Protein AF-0000000080181011 (afdb_homodimer)

Sequence (200 aa):
MAEMRTDAATLSAEAANFDRISGELQRVISGVEQTGGELASHMVGQAGTATQQALQRFHEAGTAQIKALGDISHSVSQAGIHYQRADEEQASSLSSQMNFMAEMRTDAATLSAEAANFDRISGELQRVISGVEQTGGELASHMVGQAGTATQQALQRFHEAGTAQIKALGDISHSVSQAGIHYQRADEEQASSLSSQMNF

pLDDT: mean 87.28, std 15.36, range [29.42, 98.81]

Radius of gyration: 25.24 Å; Cα contacts (8 Å, |Δi|>4): 213; chains: 2; bounding box: 34×102×52 Å

Structure (mmCIF, N/CA/C/O backbone):
data_AF-0000000080181011-model_v1
#
loop_
_entity.id
_entity.type
_entity.pdbx_description
1 polymer 'ESAT-6-like protein'
#
loop_
_atom_site.group_PDB
_atom_site.id
_atom_site.type_symbol
_atom_site.label_atom_id
_atom_site.label_alt_id
_atom_site.label_comp_id
_atom_site.label_asym_id
_atom_site.label_entity_id
_atom_site.label_seq_id
_atom_site.pdbx_PDB_ins_code
_atom_site.Cartn_x
_atom_site.Cartn_y
_atom_site.Cartn_z
_atom_site.occupancy
_atom_site.B_iso_or_equiv
_atom_site.auth_seq_id
_atom_site.auth_comp_id
_atom_site.auth_asym_id
_atom_site.auth_atom_id
_atom_site.pdbx_PDB_model_num
ATOM 1 N N . MET A 1 1 ? -16.719 28.188 16.703 1 29.42 1 MET A N 1
ATOM 2 C CA . MET A 1 1 ? -16.5 26.766 16.531 1 29.42 1 MET A CA 1
ATOM 3 C C . MET A 1 1 ? -15.031 26.406 16.75 1 29.42 1 MET A C 1
ATOM 5 O O . MET A 1 1 ? -14.141 27.219 16.484 1 29.42 1 MET A O 1
ATOM 9 N N . ALA A 1 2 ? -14.648 25.609 17.703 1 33.38 2 ALA A N 1
ATOM 10 C CA . ALA A 1 2 ? -13.305 25.422 18.25 1 33.38 2 ALA A CA 1
ATOM 11 C C . ALA A 1 2 ? -12.32 25 17.156 1 33.38 2 ALA A C 1
ATOM 13 O O . ALA A 1 2 ? -12.586 24.062 16.406 1 33.38 2 ALA A O 1
ATOM 14 N N . GLU A 1 3 ? -11.688 25.875 16.344 1 40.28 3 GLU A N 1
ATOM 15 C CA . GLU A 1 3 ? -10.664 25.656 15.328 1 40.28 3 GLU A CA 1
ATOM 16 C C . GLU A 1 3 ? -9.781 24.453 15.688 1 40.28 3 GLU A C 1
ATOM 18 O O . GLU A 1 3 ? -9.18 24.422 16.766 1 40.28 3 GLU A O 1
ATOM 23 N N . MET A 1 4 ? -10.273 23.359 15.609 1 42.38 4 MET A N 1
ATOM 24 C CA . MET A 1 4 ? -9.406 22.203 15.836 1 42.38 4 MET A CA 1
ATOM 25 C C . MET A 1 4 ? -7.961 22.531 15.484 1 42.38 4 MET A C 1
ATOM 27 O O . MET A 1 4 ? -7.648 22.797 14.32 1 42.38 4 MET A O 1
ATOM 31 N N . ARG A 1 5 ? -7.301 23.438 16.125 1 50.22 5 ARG A N 1
ATOM 32 C CA . ARG A 1 5 ? -5.895 23.812 16.047 1 50.22 5 ARG A CA 1
ATOM 33 C C . ARG A 1 5 ? -4.992 22.578 16 1 50.22 5 ARG A C 1
ATOM 35 O O . ARG A 1 5 ? -4.926 21.812 16.969 1 50.22 5 ARG A O 1
ATOM 42 N N . THR A 1 6 ? -5.09 21.797 14.883 1 61.88 6 THR A N 1
ATOM 43 C CA . THR A 1 6 ? -4.043 20.781 14.867 1 61.88 6 THR A CA 1
ATOM 44 C C . THR A 1 6 ? -2.723 21.359 15.367 1 61.88 6 THR A C 1
ATOM 46 O O . THR A 1 6 ? -2.215 22.328 14.812 1 61.88 6 THR A O 1
ATOM 49 N N . ASP A 1 7 ? -2.506 21.219 16.641 1 78.38 7 ASP A N 1
ATOM 50 C CA . ASP A 1 7 ? -1.275 21.766 17.203 1 78.38 7 ASP A CA 1
ATOM 51 C C . ASP A 1 7 ? -0.046 21.156 16.547 1 78.38 7 ASP A C 1
ATOM 53 O O . ASP A 1 7 ? -0.137 20.094 15.914 1 78.38 7 ASP A O 1
ATOM 57 N N . ALA A 1 8 ? 0.927 21.906 16.453 1 84.56 8 ALA A N 1
ATOM 58 C CA . ALA A 1 8 ? 2.197 21.578 15.805 1 84.56 8 ALA A CA 1
ATOM 59 C C . ALA A 1 8 ? 2.68 20.188 16.203 1 84.56 8 ALA A C 1
ATOM 61 O O . ALA A 1 8 ? 3.223 19.438 15.391 1 84.56 8 ALA A O 1
ATOM 62 N N . ALA A 1 9 ? 2.402 19.859 17.422 1 86 9 ALA A N 1
ATOM 63 C CA . ALA A 1 9 ? 2.84 18.547 17.922 1 86 9 ALA A CA 1
ATOM 64 C C . ALA A 1 9 ? 2.043 17.422 17.266 1 86 9 ALA A C 1
ATOM 66 O O . ALA A 1 9 ? 2.605 16.391 16.891 1 86 9 ALA A O 1
ATOM 67 N N . THR A 1 10 ? 0.752 17.672 17.172 1 89.25 10 THR A N 1
ATOM 68 C CA . THR A 1 10 ? -0.115 16.703 16.531 1 89.25 10 THR A CA 1
ATOM 69 C C . THR A 1 10 ? 0.271 16.516 15.062 1 89.25 10 THR A C 1
ATOM 71 O O . THR A 1 10 ? 0.354 15.391 14.57 1 89.25 10 THR A O 1
ATOM 74 N N . LEU A 1 11 ? 0.589 17.578 14.359 1 91.31 11 LEU A N 1
ATOM 75 C CA . LEU A 1 11 ? 0.976 17.531 12.961 1 91.31 11 LEU A CA 1
ATOM 76 C C . LEU A 1 11 ? 2.305 16.797 12.789 1 91.31 11 LEU A C 1
ATOM 78 O O . LEU A 1 11 ? 2.469 16.016 11.859 1 91.31 11 LEU A O 1
ATOM 82 N N . SER A 1 12 ? 3.168 17.062 13.68 1 92.19 12 SER A N 1
ATOM 83 C CA . SER A 1 12 ? 4.465 16.391 13.641 1 92.19 12 SER A CA 1
ATOM 84 C C . SER A 1 12 ? 4.324 14.898 13.891 1 92.19 12 SER A C 1
ATOM 86 O O . SER A 1 12 ? 4.957 14.086 13.211 1 92.19 12 SER A O 1
ATOM 88 N N . ALA A 1 13 ? 3.471 14.547 14.812 1 94.19 13 ALA A N 1
ATOM 89 C CA . ALA A 1 13 ? 3.244 13.141 15.117 1 94.19 13 ALA A CA 1
ATOM 90 C C . ALA A 1 13 ? 2.615 12.422 13.922 1 94.19 13 ALA A C 1
ATOM 92 O O . ALA A 1 13 ? 2.961 11.273 13.625 1 94.19 13 ALA A O 1
ATOM 93 N N . GLU A 1 14 ? 1.708 13.109 13.273 1 95.94 14 GLU A N 1
ATOM 94 C CA . GLU A 1 14 ? 1.047 12.5 12.117 1 95.94 14 GLU A CA 1
ATOM 95 C C . GLU A 1 14 ? 2.006 12.367 10.938 1 95.94 14 GLU A C 1
ATOM 97 O O . GLU A 1 14 ? 1.946 11.391 10.195 1 95.94 14 GLU A O 1
ATOM 102 N N . ALA A 1 15 ? 2.867 13.352 10.742 1 96.38 15 ALA A N 1
ATOM 103 C CA . ALA A 1 15 ? 3.875 13.25 9.695 1 96.38 15 ALA A CA 1
ATOM 104 C C . ALA A 1 15 ? 4.773 12.039 9.914 1 96.38 15 ALA A C 1
ATOM 106 O O . ALA A 1 15 ? 5.074 11.297 8.977 1 96.38 15 ALA A O 1
ATOM 107 N N . ALA A 1 16 ? 5.137 11.859 11.172 1 96.88 16 ALA A N 1
ATOM 108 C CA . ALA A 1 16 ? 5.965 10.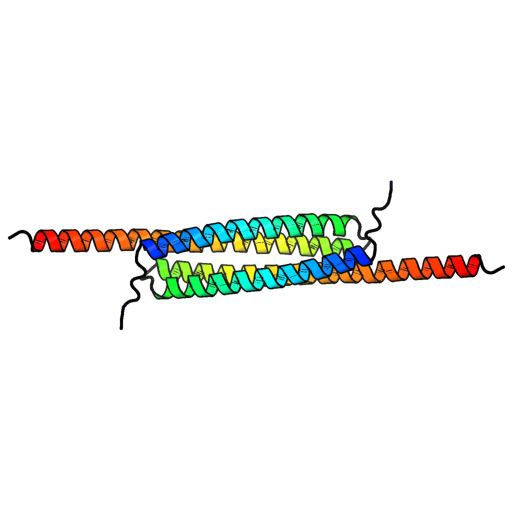703 11.508 1 96.88 16 ALA A CA 1
ATOM 109 C C . ALA A 1 16 ? 5.215 9.398 11.25 1 96.88 16 ALA A C 1
ATOM 111 O O . ALA A 1 16 ? 5.805 8.414 10.805 1 96.88 16 ALA A O 1
ATOM 112 N N . ASN A 1 17 ? 3.957 9.492 11.641 1 97.94 17 ASN A N 1
ATOM 113 C CA . ASN A 1 17 ? 3.125 8.32 11.391 1 97.94 17 ASN A CA 1
ATOM 114 C C . ASN A 1 17 ? 3.059 7.988 9.898 1 97.94 17 ASN A C 1
ATOM 116 O O . ASN A 1 17 ? 3.143 6.82 9.516 1 97.94 17 ASN A O 1
ATOM 120 N N . PHE A 1 18 ? 2.908 8.922 9.031 1 98.38 18 PHE A N 1
ATOM 121 C CA . PHE A 1 18 ? 2.871 8.703 7.59 1 98.38 18 PHE A CA 1
ATOM 122 C C . PHE A 1 18 ? 4.191 8.125 7.094 1 98.38 18 PHE A C 1
ATOM 124 O O . PHE A 1 18 ? 4.203 7.293 6.188 1 98.38 18 PHE A O 1
ATOM 131 N N . ASP A 1 19 ? 5.258 8.547 7.68 1 98 19 ASP A N 1
ATOM 132 C CA . ASP A 1 19 ? 6.562 8 7.316 1 98 19 ASP A CA 1
ATOM 133 C C . ASP A 1 19 ? 6.664 6.523 7.695 1 98 19 ASP A C 1
ATOM 135 O O . ASP A 1 19 ? 7.215 5.719 6.938 1 98 19 ASP A O 1
ATOM 139 N N . ARG A 1 20 ? 6.125 6.25 8.883 1 97.75 20 ARG A N 1
ATOM 140 C CA . ARG A 1 20 ? 6.109 4.855 9.305 1 97.75 20 ARG A CA 1
ATOM 141 C C . ARG A 1 20 ? 5.297 3.998 8.336 1 97.75 20 ARG A C 1
ATOM 143 O O . ARG A 1 20 ? 5.707 2.891 7.984 1 97.75 20 ARG A O 1
ATOM 150 N N . ILE A 1 21 ? 4.164 4.5 7.938 1 98.44 21 ILE A N 1
ATOM 151 C CA . ILE A 1 21 ? 3.303 3.787 7 1 98.44 21 ILE A CA 1
ATOM 152 C C . ILE A 1 21 ? 4.031 3.6 5.672 1 98.44 21 ILE A C 1
ATOM 154 O O . ILE A 1 21 ? 3.898 2.557 5.027 1 98.44 21 ILE A O 1
ATOM 158 N N . SER A 1 22 ? 4.758 4.641 5.262 1 98.38 22 SER A N 1
ATOM 159 C CA . SER A 1 22 ? 5.555 4.531 4.043 1 98.38 22 SER A CA 1
ATOM 160 C C . SER A 1 22 ? 6.512 3.348 4.109 1 98.38 22 SER A C 1
ATOM 162 O O . SER A 1 22 ? 6.664 2.607 3.137 1 98.38 22 SER A O 1
ATOM 164 N N . GLY A 1 23 ? 7.16 3.197 5.238 1 97.94 23 GLY A N 1
ATOM 165 C CA . GLY A 1 23 ? 8.039 2.057 5.43 1 97.94 23 GLY A CA 1
ATOM 166 C C . GLY A 1 23 ? 7.32 0.724 5.344 1 97.94 23 GLY A C 1
ATOM 167 O O . GLY A 1 23 ? 7.828 -0.224 4.742 1 97.94 23 GLY A O 1
ATOM 168 N N . GLU A 1 24 ? 6.172 0.699 5.934 1 97.25 24 GLU A N 1
ATOM 169 C CA . GLU A 1 24 ? 5.367 -0.516 5.891 1 97.25 24 GLU A CA 1
ATOM 170 C C . GLU A 1 24 ? 4.949 -0.851 4.461 1 97.25 24 GLU A C 1
ATOM 172 O O . GLU A 1 24 ? 4.984 -2.016 4.055 1 97.25 24 GLU A O 1
ATOM 177 N N . LEU A 1 25 ? 4.566 0.146 3.721 1 98.06 25 LEU A N 1
ATOM 178 C CA . LEU A 1 25 ? 4.18 -0.05 2.328 1 98.06 25 LEU A CA 1
ATOM 179 C C . LEU A 1 25 ? 5.352 -0.583 1.51 1 98.06 25 LEU A C 1
ATOM 181 O O . LEU A 1 25 ? 5.176 -1.461 0.662 1 98.06 25 LEU A O 1
ATOM 185 N N . GLN A 1 26 ? 6.512 -0.104 1.779 1 98 26 GLN A N 1
ATOM 186 C CA . GLN A 1 26 ? 7.707 -0.565 1.075 1 98 26 GLN A CA 1
ATOM 187 C C . GLN A 1 26 ? 7.957 -2.049 1.331 1 98 26 GLN A C 1
ATOM 189 O O . GLN A 1 26 ? 8.32 -2.789 0.414 1 98 26 GLN A O 1
ATOM 194 N N . ARG A 1 27 ? 7.758 -2.414 2.549 1 97.69 27 ARG A N 1
ATOM 195 C CA . ARG A 1 27 ? 7.953 -3.816 2.906 1 97.69 27 ARG A CA 1
ATOM 196 C C . ARG A 1 27 ? 6.926 -4.703 2.213 1 97.69 27 ARG A C 1
ATOM 198 O O . ARG A 1 27 ? 7.266 -5.773 1.699 1 97.69 27 ARG A O 1
ATOM 205 N N . VAL A 1 28 ? 5.727 -4.25 2.252 1 97.31 28 VAL A N 1
ATOM 206 C CA . VAL A 1 28 ? 4.66 -5.004 1.601 1 97.31 28 VAL A CA 1
ATOM 207 C C . VAL A 1 28 ? 4.973 -5.156 0.114 1 97.31 28 VAL A C 1
ATOM 209 O O . VAL A 1 28 ? 4.859 -6.254 -0.44 1 97.31 28 VAL A O 1
ATOM 212 N N . ILE A 1 29 ? 5.34 -4.105 -0.542 1 98.44 29 ILE A N 1
ATOM 213 C CA . ILE A 1 29 ? 5.633 -4.105 -1.971 1 98.44 29 ILE A CA 1
ATOM 214 C C . ILE A 1 29 ? 6.762 -5.094 -2.262 1 98.44 29 ILE A C 1
ATOM 216 O O . ILE A 1 29 ? 6.645 -5.934 -3.156 1 98.44 29 ILE A O 1
ATOM 220 N N . SER A 1 30 ? 7.805 -4.988 -1.491 1 98.06 30 SER A N 1
ATOM 221 C CA . SER A 1 30 ? 8.945 -5.879 -1.683 1 98.06 30 SER A CA 1
ATOM 222 C C . SER A 1 30 ? 8.539 -7.336 -1.503 1 98.06 30 SER A C 1
ATOM 224 O O . SER A 1 30 ? 8.977 -8.203 -2.26 1 98.06 30 SER A O 1
ATOM 226 N N . GLY A 1 31 ? 7.719 -7.633 -0.514 1 97.81 31 GLY A N 1
ATOM 227 C CA . GLY A 1 31 ? 7.258 -8.984 -0.255 1 97.81 31 GLY A CA 1
ATOM 228 C C . GLY A 1 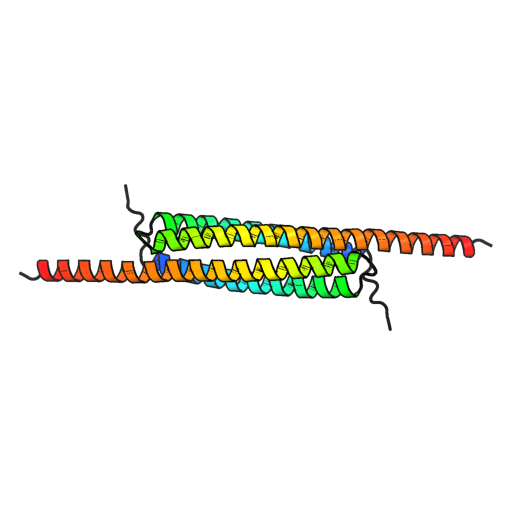31 ? 6.43 -9.562 -1.39 1 97.81 31 GLY A C 1
ATOM 229 O O . GLY A 1 31 ? 6.645 -10.703 -1.807 1 97.81 31 GLY A O 1
ATOM 230 N N . VAL A 1 32 ? 5.555 -8.82 -1.882 1 98.38 32 VAL A N 1
ATOM 231 C CA . VAL A 1 32 ? 4.707 -9.266 -2.982 1 98.38 32 VAL A CA 1
ATOM 232 C C . VAL A 1 32 ? 5.559 -9.523 -4.223 1 98.38 32 VAL A C 1
ATOM 234 O O . VAL A 1 32 ? 5.398 -10.547 -4.891 1 98.38 32 VAL A O 1
ATOM 237 N N . GLU A 1 33 ? 6.457 -8.594 -4.543 1 98.25 33 GLU A N 1
ATOM 238 C CA . GLU A 1 33 ? 7.285 -8.711 -5.738 1 98.25 33 GLU A CA 1
ATOM 239 C C . GLU A 1 33 ? 8.195 -9.93 -5.656 1 98.25 33 GLU A C 1
ATOM 241 O O . GLU A 1 33 ? 8.414 -10.625 -6.656 1 98.25 33 GLU A O 1
ATOM 246 N N . GLN A 1 34 ? 8.719 -10.141 -4.426 1 97.31 34 GLN A N 1
ATOM 247 C CA . GLN A 1 34 ? 9.57 -11.312 -4.242 1 97.31 34 GLN A CA 1
ATOM 248 C C . GLN A 1 34 ? 8.773 -12.602 -4.422 1 97.31 34 GLN A C 1
ATOM 250 O O . GLN A 1 34 ? 9.141 -13.461 -5.234 1 97.31 34 GLN A O 1
ATOM 255 N N . THR A 1 35 ? 7.719 -12.727 -3.688 1 96.56 35 THR A N 1
ATOM 256 C CA . THR A 1 35 ? 6.895 -13.93 -3.73 1 96.56 35 THR A CA 1
ATOM 257 C C . THR A 1 35 ? 6.281 -14.117 -5.113 1 96.56 35 THR A C 1
ATOM 259 O O . THR A 1 35 ? 6.352 -15.203 -5.691 1 96.56 35 THR A O 1
ATOM 262 N N . GLY A 1 36 ? 5.676 -13.031 -5.629 1 96.38 36 GLY A N 1
ATOM 263 C CA . GLY A 1 36 ? 5.078 -13.102 -6.953 1 96.38 36 GLY A CA 1
ATOM 264 C C . GLY A 1 36 ? 6.078 -13.406 -8.047 1 96.38 36 GLY A C 1
ATOM 265 O O . GLY A 1 36 ? 5.785 -14.164 -8.977 1 96.38 36 GLY A O 1
ATOM 266 N N . GLY A 1 37 ? 7.219 -12.781 -7.941 1 95.56 37 GLY A N 1
ATOM 267 C CA . GLY A 1 37 ? 8.266 -13.031 -8.922 1 95.56 37 GLY A CA 1
ATOM 268 C C . GLY A 1 37 ? 8.734 -14.469 -8.945 1 95.56 37 GLY A C 1
ATOM 269 O O . GLY A 1 37 ? 8.945 -15.047 -10.016 1 95.56 37 GLY A O 1
ATOM 270 N N . GLU A 1 38 ? 8.906 -15.047 -7.793 1 93.62 38 GLU A N 1
ATOM 271 C CA . GLU A 1 38 ? 9.289 -16.453 -7.695 1 93.62 38 GLU A CA 1
ATOM 272 C C . GLU A 1 38 ? 8.234 -17.359 -8.32 1 93.62 38 GLU A C 1
ATOM 274 O O . GLU A 1 38 ? 8.562 -18.297 -9.047 1 93.62 38 GLU A O 1
ATOM 279 N N . LEU A 1 39 ? 7 -17.047 -8.07 1 92.75 39 LEU A N 1
ATOM 280 C CA . LEU A 1 39 ? 5.91 -17.844 -8.617 1 92.75 39 LEU A CA 1
ATOM 281 C C . LEU A 1 39 ? 5.855 -17.719 -10.141 1 92.75 39 LEU A C 1
ATOM 283 O O . LEU A 1 39 ? 5.738 -18.719 -10.844 1 92.75 39 LEU A O 1
ATOM 287 N N . ALA A 1 40 ? 5.969 -16.547 -10.586 1 91.62 40 ALA A N 1
ATOM 288 C CA . ALA A 1 40 ? 5.891 -16.297 -12.023 1 91.62 40 ALA A CA 1
ATOM 289 C C . ALA A 1 40 ? 6.984 -17.047 -12.781 1 91.62 40 ALA A C 1
ATOM 291 O O . ALA A 1 40 ? 6.766 -17.516 -13.891 1 91.62 40 ALA A O 1
ATOM 292 N N . SER A 1 41 ? 8.141 -17.109 -12.164 1 89.94 41 SER A N 1
ATOM 293 C CA . SER A 1 41 ? 9.289 -17.75 -12.805 1 89.94 41 SER A CA 1
ATOM 294 C C . SER A 1 41 ? 9.07 -19.25 -12.961 1 89.94 41 SER A C 1
ATOM 296 O O . SER A 1 41 ? 9.703 -19.891 -13.812 1 89.94 41 SER A O 1
ATOM 298 N N . HIS A 1 42 ? 8.164 -19.797 -12.195 1 84 42 HIS A N 1
ATOM 299 C CA . HIS A 1 42 ? 7.922 -21.234 -12.234 1 84 42 HIS A CA 1
ATOM 300 C C . HIS A 1 42 ? 6.672 -21.547 -13.047 1 84 42 HIS A C 1
ATOM 302 O O . HIS A 1 42 ? 6.391 -22.719 -13.32 1 84 42 HIS A O 1
ATOM 308 N N . MET A 1 43 ? 5.984 -20.516 -13.273 1 82 43 MET A N 1
ATOM 309 C CA . MET A 1 43 ? 4.75 -20.703 -14.031 1 82 43 MET A CA 1
ATOM 310 C C . MET A 1 43 ? 5.031 -20.766 -15.523 1 82 43 MET A C 1
ATOM 312 O O . MET A 1 43 ? 5.938 -20.094 -16.016 1 82 43 MET A O 1
ATOM 316 N N . VAL A 1 44 ? 4.461 -21.656 -16.156 1 71.38 44 VAL A N 1
ATOM 317 C CA . VAL A 1 44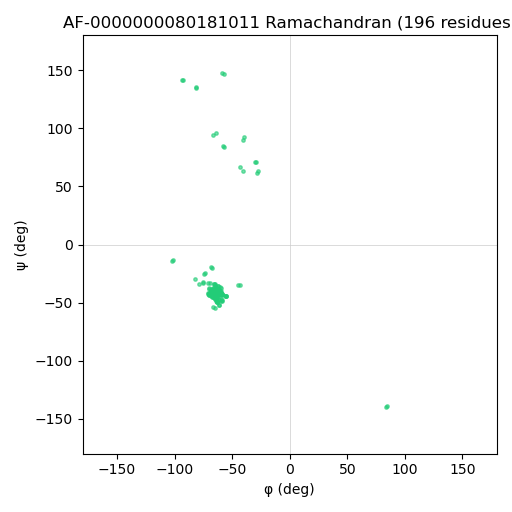 ? 4.672 -21.844 -17.594 1 71.38 44 VAL A CA 1
ATOM 318 C C . VAL A 1 44 ? 3.621 -21.062 -18.375 1 71.38 44 VAL A C 1
ATOM 320 O O . VAL A 1 44 ? 2.488 -20.906 -17.922 1 71.38 44 VAL A O 1
ATOM 323 N N . GLY A 1 45 ? 4.016 -20.422 -19.562 1 79.31 45 GLY A N 1
ATOM 324 C CA . GLY A 1 45 ? 3.072 -19.922 -20.547 1 79.31 45 GLY A CA 1
ATOM 325 C C . GLY A 1 45 ? 2.537 -18.531 -20.219 1 79.31 45 GLY A C 1
ATOM 326 O O . GLY A 1 45 ? 3.275 -17.688 -19.734 1 79.31 45 GLY A O 1
ATOM 327 N N . GLN A 1 46 ? 1.189 -18.359 -20.469 1 84 46 GLN A N 1
ATOM 328 C CA . GLN A 1 46 ? 0.513 -17.062 -20.375 1 84 46 GLN A CA 1
ATOM 329 C C . GLN A 1 46 ? 0.32 -16.625 -18.938 1 84 46 GLN A C 1
ATOM 331 O O . GLN A 1 46 ? 0.305 -15.438 -18.625 1 84 46 GLN A O 1
ATOM 336 N N . ALA A 1 47 ? 0.292 -17.625 -18.062 1 86.19 47 ALA A N 1
ATOM 337 C CA . ALA A 1 47 ? 0.078 -17.297 -16.656 1 86.19 47 ALA A CA 1
ATOM 338 C C . ALA A 1 47 ? 1.308 -16.609 -16.062 1 86.19 47 ALA A C 1
ATOM 340 O O . ALA A 1 47 ? 1.187 -15.648 -15.305 1 86.19 47 ALA A O 1
ATOM 341 N N . GLY A 1 48 ? 2.521 -17.125 -16.406 1 89.62 48 GLY A N 1
ATOM 342 C CA . GLY A 1 48 ? 3.75 -16.5 -15.93 1 89.62 48 GLY A CA 1
ATOM 343 C C . GLY A 1 48 ? 3.943 -15.086 -16.453 1 89.62 48 GLY A C 1
ATOM 344 O O . GLY A 1 48 ? 4.289 -14.188 -15.68 1 89.62 48 GLY A O 1
ATOM 345 N N . THR A 1 49 ? 3.639 -14.961 -17.703 1 93.19 49 THR A N 1
ATOM 346 C CA . THR A 1 49 ? 3.781 -13.648 -18.328 1 93.19 49 THR A CA 1
ATOM 347 C C . THR A 1 49 ? 2.795 -12.656 -17.734 1 93.19 49 THR A C 1
ATOM 349 O O . THR A 1 49 ? 3.162 -11.523 -17.422 1 93.19 49 THR A O 1
ATOM 352 N N . ALA A 1 50 ? 1.587 -13.086 -17.547 1 93.69 50 ALA A N 1
ATOM 353 C CA . ALA A 1 50 ? 0.557 -12.227 -16.953 1 93.69 50 ALA A CA 1
ATOM 354 C C . ALA A 1 50 ? 0.921 -11.82 -15.531 1 93.69 50 ALA A C 1
ATOM 356 O O . ALA A 1 50 ? 0.703 -10.68 -15.133 1 93.69 50 ALA A O 1
ATOM 357 N N . THR A 1 51 ? 1.461 -12.789 -14.828 1 96.19 51 THR A N 1
ATOM 358 C CA . THR A 1 51 ? 1.871 -12.508 -13.453 1 96.19 51 THR A CA 1
ATOM 359 C C . THR A 1 51 ? 3.006 -11.484 -13.43 1 96.19 51 THR A C 1
ATOM 361 O O . THR A 1 51 ? 2.98 -10.539 -12.641 1 96.19 51 THR A O 1
ATOM 364 N N . GLN A 1 52 ? 3.912 -11.578 -14.312 1 96.5 52 GLN A N 1
ATOM 365 C CA . GLN A 1 52 ? 5.047 -10.664 -14.383 1 96.5 52 GLN A CA 1
ATOM 366 C C . GLN A 1 52 ? 4.594 -9.258 -14.758 1 96.5 52 GLN A C 1
ATOM 368 O O . GLN A 1 52 ? 5.082 -8.273 -14.195 1 96.5 52 GLN A O 1
ATOM 373 N N . GLN A 1 53 ? 3.676 -9.234 -15.648 1 97.75 53 GLN A N 1
ATOM 374 C CA . GLN A 1 53 ? 3.162 -7.93 -16.062 1 97.75 53 GLN A CA 1
ATOM 375 C C . GLN A 1 53 ? 2.404 -7.254 -14.922 1 97.75 53 GLN A C 1
ATOM 377 O O . GLN A 1 53 ? 2.533 -6.047 -14.711 1 97.75 53 GLN A O 1
ATOM 382 N N . ALA A 1 54 ? 1.656 -8.055 -14.273 1 98.19 54 ALA A N 1
ATOM 383 C CA . ALA A 1 54 ? 0.901 -7.516 -13.148 1 98.19 54 ALA A CA 1
ATOM 384 C C . ALA A 1 54 ? 1.836 -7.055 -12.039 1 98.19 54 ALA A C 1
ATOM 386 O O . ALA A 1 54 ? 1.571 -6.051 -11.367 1 98.19 54 ALA A O 1
ATOM 387 N N . LEU A 1 55 ? 2.969 -7.762 -11.852 1 98.44 55 LEU A N 1
ATOM 388 C CA . LEU A 1 55 ? 3.953 -7.379 -10.844 1 98.44 55 LEU A CA 1
ATOM 389 C C . LEU A 1 55 ? 4.59 -6.039 -11.195 1 98.44 55 LEU A C 1
ATOM 391 O O . LEU A 1 55 ? 4.891 -5.238 -10.305 1 98.44 55 LEU A O 1
ATOM 395 N N . GLN A 1 56 ? 4.738 -5.809 -12.445 1 98.5 56 GLN A N 1
ATOM 396 C CA . GLN A 1 56 ? 5.297 -4.531 -12.867 1 98.5 56 GLN A CA 1
ATOM 397 C C . GLN A 1 56 ? 4.336 -3.383 -12.57 1 98.5 56 GLN A C 1
ATOM 399 O O . GLN A 1 56 ? 4.75 -2.34 -12.055 1 98.5 56 GLN A O 1
ATOM 404 N N . ARG A 1 57 ? 3.129 -3.615 -12.875 1 98.56 57 ARG A N 1
ATOM 405 C CA . ARG A 1 57 ? 2.119 -2.609 -12.562 1 98.56 57 ARG A CA 1
ATOM 406 C C . ARG A 1 57 ? 2.031 -2.369 -11.062 1 98.56 57 ARG A C 1
ATOM 408 O O . ARG A 1 57 ? 1.856 -1.231 -10.617 1 98.56 57 ARG A O 1
ATOM 415 N N . PHE A 1 58 ? 2.141 -3.459 -10.336 1 98.81 58 PHE A N 1
ATOM 416 C CA . PHE A 1 58 ? 2.109 -3.398 -8.883 1 98.81 58 PHE A CA 1
ATOM 417 C C . PHE A 1 58 ? 3.248 -2.535 -8.352 1 98.81 58 PHE A C 1
ATOM 419 O O . PHE A 1 58 ? 3.033 -1.672 -7.496 1 98.81 58 PHE A O 1
ATOM 426 N N . HIS A 1 59 ? 4.387 -2.705 -8.93 1 98.56 59 HIS A N 1
ATOM 427 C CA . HIS A 1 59 ? 5.562 -1.944 -8.523 1 98.56 59 HIS A CA 1
ATOM 428 C C . HIS A 1 59 ? 5.402 -0.464 -8.852 1 98.56 59 HIS A C 1
ATOM 430 O O . HIS A 1 59 ? 5.688 0.396 -8.016 1 98.56 59 HIS A O 1
ATOM 436 N N . GLU A 1 60 ? 4.91 -0.201 -10.008 1 98.62 60 GLU A N 1
ATOM 437 C CA . GLU A 1 60 ? 4.746 1.181 -10.453 1 98.62 60 GLU A CA 1
ATOM 438 C C . GLU A 1 60 ? 3.729 1.92 -9.586 1 98.62 60 GLU A C 1
ATOM 440 O O . GLU A 1 60 ? 3.977 3.047 -9.156 1 98.62 60 GLU A O 1
ATOM 445 N N . ALA A 1 61 ? 2.637 1.259 -9.383 1 98.69 61 ALA A N 1
ATOM 446 C CA . ALA A 1 61 ? 1.603 1.85 -8.539 1 98.69 61 ALA A CA 1
ATOM 447 C C . ALA A 1 61 ? 2.102 2.031 -7.109 1 98.69 61 ALA A C 1
ATOM 449 O O . ALA A 1 61 ? 1.826 3.051 -6.477 1 98.69 61 ALA A O 1
ATOM 450 N N . GLY A 1 62 ? 2.818 1.033 -6.629 1 98.69 62 GLY A N 1
ATOM 451 C CA . GLY A 1 62 ? 3.365 1.126 -5.285 1 98.69 62 GLY A CA 1
ATOM 452 C C . GLY A 1 62 ? 4.344 2.271 -5.117 1 98.69 62 GLY A C 1
ATOM 453 O O . GLY A 1 62 ? 4.305 2.988 -4.113 1 98.69 62 GLY A O 1
ATOM 454 N N . THR A 1 63 ? 5.199 2.49 -6.121 1 98.38 63 THR A N 1
ATOM 455 C CA . THR A 1 63 ? 6.172 3.576 -6.098 1 98.38 63 THR A CA 1
ATOM 456 C C . THR A 1 63 ? 5.469 4.93 -6.086 1 98.38 63 THR A C 1
ATOM 458 O O . THR A 1 63 ? 5.848 5.828 -5.328 1 98.38 63 THR A O 1
ATOM 461 N N . ALA A 1 64 ? 4.473 4.992 -6.898 1 98.56 64 ALA A N 1
ATOM 462 C CA . ALA A 1 64 ? 3.691 6.227 -6.938 1 98.56 64 ALA A CA 1
ATOM 463 C C . ALA A 1 64 ? 3 6.48 -5.598 1 98.56 64 ALA A C 1
ATOM 465 O O . ALA A 1 64 ? 2.904 7.621 -5.148 1 98.56 64 ALA A O 1
ATOM 466 N N . GLN A 1 65 ? 2.518 5.422 -4.977 1 98.5 65 GLN A N 1
ATOM 467 C CA . GLN A 1 65 ? 1.834 5.531 -3.693 1 98.5 65 GLN A CA 1
ATOM 468 C C . GLN A 1 65 ? 2.783 6.023 -2.604 1 98.5 65 GLN A C 1
ATOM 470 O O . GLN A 1 65 ? 2.43 6.906 -1.818 1 98.5 65 GLN A O 1
ATOM 475 N N . ILE A 1 66 ? 3.955 5.512 -2.602 1 98.62 66 ILE A N 1
ATOM 476 C CA . ILE A 1 66 ? 4.953 5.875 -1.603 1 98.62 66 ILE A CA 1
ATOM 477 C C . ILE A 1 66 ? 5.367 7.332 -1.786 1 98.62 66 ILE A C 1
ATOM 479 O O . ILE A 1 66 ? 5.508 8.07 -0.809 1 98.62 66 ILE A O 1
ATOM 483 N N . LYS A 1 67 ? 5.539 7.727 -2.975 1 98.62 67 LYS A N 1
ATOM 484 C CA . LYS A 1 67 ? 5.887 9.117 -3.262 1 98.62 67 LYS A CA 1
ATOM 485 C C . LYS A 1 67 ? 4.797 10.07 -2.781 1 98.62 67 LYS A C 1
ATOM 487 O O . LYS A 1 67 ? 5.09 11.102 -2.182 1 98.62 67 LYS A O 1
ATOM 492 N N . ALA A 1 68 ? 3.549 9.711 -3.119 1 98.69 68 ALA A N 1
ATOM 493 C CA . ALA A 1 68 ? 2.426 10.539 -2.691 1 98.69 68 ALA A CA 1
ATOM 494 C C . ALA A 1 68 ? 2.359 10.633 -1.17 1 98.69 68 ALA A C 1
ATOM 496 O O . ALA A 1 68 ? 2.074 11.695 -0.616 1 98.69 68 ALA A O 1
ATOM 497 N N . LEU A 1 69 ? 2.586 9.562 -0.494 1 98.62 69 LEU A N 1
ATOM 498 C CA . LEU A 1 69 ? 2.584 9.539 0.964 1 98.62 69 LEU A CA 1
ATOM 499 C C . LEU A 1 69 ? 3.703 10.414 1.521 1 98.62 69 LEU A C 1
ATOM 501 O O . LEU A 1 69 ? 3.518 11.102 2.533 1 98.62 69 LEU A O 1
ATOM 505 N N . GLY A 1 70 ? 4.852 10.406 0.856 1 98.38 70 GLY A N 1
ATOM 506 C CA . GLY A 1 70 ? 5.926 11.312 1.222 1 98.38 70 GLY A CA 1
ATOM 507 C C . GLY A 1 70 ? 5.543 12.773 1.09 1 98.38 70 GLY A C 1
ATOM 508 O O . GLY A 1 70 ? 5.883 13.594 1.949 1 98.38 70 GLY A O 1
ATOM 509 N N . ASP A 1 71 ? 4.859 13.094 0.039 1 98.25 71 ASP A N 1
ATOM 510 C CA . ASP A 1 71 ? 4.379 14.461 -0.177 1 98.25 71 ASP A CA 1
ATOM 511 C C . ASP A 1 71 ? 3.393 14.875 0.911 1 98.25 71 ASP A C 1
ATOM 513 O O . ASP A 1 71 ? 3.414 16.016 1.374 1 98.25 71 ASP A O 1
ATOM 517 N N . ILE A 1 72 ? 2.553 13.969 1.264 1 97.69 72 ILE A N 1
ATOM 518 C CA . ILE A 1 72 ? 1.6 14.234 2.336 1 97.69 72 ILE A CA 1
ATOM 519 C C . ILE A 1 72 ? 2.352 14.523 3.635 1 97.69 72 ILE A C 1
ATOM 521 O O . ILE A 1 72 ? 2.094 15.531 4.301 1 97.69 72 ILE A O 1
ATOM 525 N N . SER A 1 73 ? 3.256 13.625 3.977 1 97.56 73 SER A N 1
ATOM 526 C CA . SER A 1 73 ? 4.039 13.766 5.199 1 97.56 73 SER A CA 1
ATOM 527 C C . SER A 1 73 ? 4.77 15.109 5.238 1 97.56 73 SER A C 1
ATOM 529 O O . SER A 1 73 ? 4.773 15.789 6.266 1 97.56 73 SER A O 1
ATOM 531 N N . HIS A 1 74 ? 5.348 15.477 4.152 1 96.06 74 HIS A N 1
ATOM 532 C CA . HIS A 1 74 ? 6.086 16.734 4.039 1 96.06 74 HIS A CA 1
ATOM 533 C C . HIS A 1 74 ? 5.168 17.938 4.234 1 96.06 74 HIS A C 1
ATOM 535 O O . HIS A 1 74 ? 5.496 18.859 4.98 1 96.06 74 HIS A O 1
ATOM 541 N N . SER A 1 75 ? 4.094 17.922 3.547 1 94.44 75 SER A N 1
ATOM 542 C CA . SER A 1 75 ? 3.127 19 3.65 1 94.44 75 SER A CA 1
ATOM 543 C C . SER A 1 75 ? 2.623 19.156 5.082 1 94.44 75 SER A C 1
ATOM 545 O O . SER A 1 75 ? 2.52 20.281 5.59 1 94.44 75 SER A O 1
ATOM 547 N N . VAL A 1 76 ? 2.328 18.094 5.746 1 94 76 VAL A N 1
ATOM 548 C CA . VAL A 1 76 ? 1.832 18.078 7.117 1 94 76 VAL A CA 1
ATOM 549 C C . VAL A 1 76 ? 2.916 18.594 8.062 1 94 76 VAL A C 1
ATOM 551 O O . VAL A 1 76 ? 2.637 19.391 8.969 1 94 76 VAL A O 1
ATOM 554 N N . SER A 1 77 ? 4.137 18.141 7.812 1 92.94 77 SER A N 1
ATOM 555 C CA . SER A 1 77 ? 5.262 18.594 8.625 1 92.94 77 SER A CA 1
ATOM 556 C C . SER A 1 77 ? 5.465 20.094 8.484 1 92.94 77 SER A C 1
ATOM 558 O O . SER A 1 77 ? 5.695 20.797 9.477 1 92.94 77 SER A O 1
ATOM 560 N N . GLN A 1 78 ? 5.352 20.609 7.285 1 90.5 78 GLN A N 1
ATOM 561 C CA . GLN A 1 78 ? 5.504 22.031 7.02 1 90.5 78 GLN A CA 1
ATOM 562 C C . GLN A 1 78 ? 4.406 22.844 7.703 1 90.5 78 GLN A C 1
ATOM 564 O O . GLN A 1 78 ? 4.668 23.922 8.242 1 90.5 78 GLN A O 1
ATOM 569 N N . ALA A 1 79 ? 3.279 22.297 7.641 1 87.75 79 ALA A N 1
ATOM 570 C CA . ALA A 1 79 ? 2.174 22.953 8.336 1 87.75 79 ALA A CA 1
ATOM 571 C C . ALA A 1 79 ? 2.441 23.031 9.836 1 87.75 79 ALA A C 1
ATOM 573 O O . ALA A 1 79 ? 2.115 24.031 10.477 1 87.75 79 ALA A O 1
ATOM 574 N N . GLY A 1 80 ? 3.008 21.906 10.336 1 87.19 80 GLY A N 1
ATOM 575 C CA . GLY A 1 80 ? 3.355 21.906 11.75 1 87.19 80 GLY A CA 1
ATOM 576 C C . GLY A 1 80 ? 4.359 22.969 12.125 1 87.19 80 GLY A C 1
ATOM 577 O O . GLY A 1 80 ? 4.223 23.625 13.164 1 87.19 80 GLY A O 1
ATOM 578 N N . ILE A 1 81 ? 5.297 23.203 11.359 1 85.06 81 ILE A N 1
ATOM 579 C CA . ILE A 1 81 ? 6.332 24.203 11.602 1 85.06 81 ILE A CA 1
ATOM 580 C C . ILE A 1 81 ? 5.719 25.594 11.539 1 85.06 81 ILE A C 1
ATOM 582 O O . ILE A 1 81 ? 6.02 26.453 12.375 1 85.06 81 ILE A O 1
ATOM 586 N N . HIS A 1 82 ? 4.863 25.828 10.586 1 81.38 82 HIS A N 1
ATOM 587 C CA . HIS A 1 82 ? 4.211 27.125 10.43 1 81.38 82 HIS A CA 1
ATOM 588 C C . HIS A 1 82 ? 3.309 27.438 11.625 1 81.38 82 HIS A C 1
ATOM 590 O O . HIS A 1 82 ? 3.293 28.562 12.117 1 81.38 82 HIS A O 1
ATOM 596 N N . TYR A 1 83 ? 2.688 26.438 12.047 1 80.38 83 TYR A N 1
ATOM 597 C CA . TYR A 1 83 ? 1.802 26.641 13.188 1 80.38 83 TYR A CA 1
ATOM 598 C C . TYR A 1 83 ? 2.602 26.922 14.461 1 80.38 83 TYR A C 1
ATOM 600 O O . TYR A 1 83 ? 2.193 27.719 15.297 1 80.38 83 TYR A O 1
ATOM 608 N N . GLN A 1 84 ? 3.623 26.203 14.602 1 79.56 84 GLN A N 1
ATOM 609 C CA . GLN A 1 84 ? 4.492 26.438 15.75 1 79.56 84 GLN A CA 1
ATOM 610 C C . GLN A 1 84 ? 5.051 27.859 15.75 1 79.56 84 GLN A C 1
ATOM 612 O O . GLN A 1 84 ? 5.062 28.531 16.781 1 79.56 84 GLN A O 1
ATOM 617 N N . ARG A 1 85 ? 5.438 28.359 14.648 1 81.5 85 ARG A N 1
ATOM 618 C CA . ARG A 1 85 ? 5.988 29.703 14.523 1 81.5 85 ARG A CA 1
ATOM 619 C C . ARG A 1 85 ? 4.918 30.766 14.789 1 81.5 85 ARG A C 1
ATOM 621 O O . ARG A 1 85 ? 5.184 31.766 15.453 1 81.5 85 ARG A O 1
ATOM 628 N N . ALA A 1 86 ? 3.748 30.516 14.312 1 76.25 86 ALA A N 1
ATOM 629 C CA . ALA A 1 86 ? 2.646 31.453 14.531 1 76.25 86 AL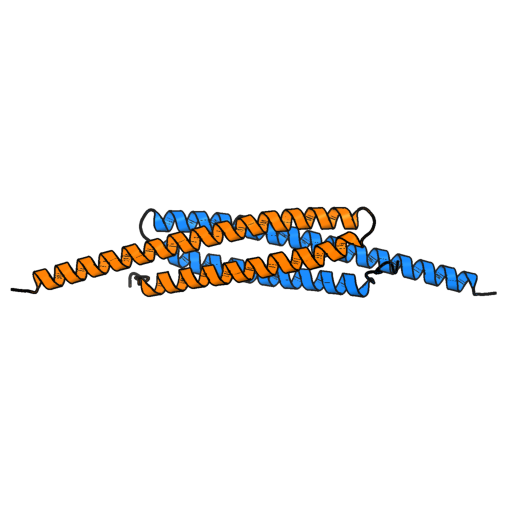A A CA 1
ATOM 630 C C . ALA A 1 86 ? 2.287 31.531 16.016 1 76.25 86 ALA A C 1
ATOM 632 O O . ALA A 1 86 ? 2.021 32.625 16.516 1 76.25 86 ALA A O 1
ATOM 633 N N . ASP A 1 87 ? 2.312 30.453 16.672 1 76.5 87 ASP A N 1
ATOM 634 C CA . ASP A 1 87 ? 2.031 30.422 18.109 1 76.5 87 ASP A CA 1
ATOM 635 C C . ASP A 1 87 ? 3.119 31.156 18.906 1 76.5 87 ASP A C 1
ATOM 637 O O . ASP A 1 87 ? 2.822 31.891 19.844 1 76.5 87 ASP A O 1
ATOM 641 N N . GLU A 1 88 ? 4.355 30.922 18.484 1 77.5 88 GLU A N 1
ATOM 642 C CA . GLU A 1 88 ? 5.473 31.578 19.141 1 77.5 88 GLU A CA 1
ATOM 643 C C . GLU A 1 88 ? 5.43 33.094 18.938 1 77.5 88 GLU A C 1
ATOM 645 O O . GLU A 1 88 ? 5.715 33.875 19.859 1 77.5 88 GLU A O 1
ATOM 650 N N . GLU A 1 89 ? 5.09 33.5 17.797 1 77.94 89 GLU A N 1
ATOM 651 C CA . GLU A 1 89 ? 4.973 34.906 17.5 1 77.94 89 GLU A CA 1
ATOM 652 C C . GLU A 1 89 ? 3.828 35.562 18.281 1 77.94 89 GLU A C 1
ATOM 654 O O . GLU A 1 89 ? 3.945 36.688 18.766 1 77.94 89 GLU A O 1
ATOM 659 N N . GLN A 1 90 ? 2.777 34.781 18.375 1 71.44 90 GLN A N 1
ATOM 660 C CA . GLN A 1 90 ? 1.636 35.281 19.141 1 71.44 90 GLN A CA 1
ATOM 661 C C . GLN A 1 90 ? 1.97 35.375 20.641 1 71.44 90 GLN A C 1
ATOM 663 O O . GLN A 1 90 ? 1.591 36.344 21.297 1 71.44 90 GLN A O 1
ATOM 668 N N . ALA A 1 91 ? 2.721 34.406 21.141 1 76.38 91 ALA A N 1
ATOM 669 C CA . ALA A 1 91 ? 3.133 34.406 22.531 1 76.38 91 ALA A CA 1
ATOM 670 C C . ALA A 1 91 ? 4.109 35.531 22.812 1 76.38 91 ALA A C 1
ATOM 672 O O . ALA A 1 91 ? 4.023 36.188 23.859 1 76.38 91 ALA A O 1
ATOM 673 N N . SER A 1 92 ? 4.992 35.719 21.859 1 78 92 SER A N 1
ATOM 674 C CA . SER A 1 92 ? 5.957 36.812 22 1 78 92 SER A CA 1
ATOM 675 C C . SER A 1 92 ? 5.266 38.156 21.953 1 78 92 SER A C 1
ATOM 677 O O . SER A 1 92 ? 5.617 39.062 22.719 1 78 92 SER A O 1
ATOM 679 N N . SER A 1 93 ? 4.273 38.25 21.062 1 75.38 93 SER A N 1
ATOM 680 C CA . SER A 1 93 ? 3.529 39.5 20.938 1 75.38 93 SER A CA 1
ATOM 681 C C . SER A 1 93 ? 2.719 39.812 22.203 1 75.38 93 SER A C 1
ATOM 683 O O . SER A 1 93 ? 2.648 40.938 22.656 1 75.38 93 SER A O 1
ATOM 685 N N . LEU A 1 94 ? 2.189 38.719 22.781 1 72.31 94 LEU A N 1
ATOM 686 C CA . LEU A 1 94 ? 1.406 38.844 24.016 1 72.31 94 LEU A CA 1
ATOM 687 C C . LEU A 1 94 ? 2.301 39.219 25.188 1 72.31 94 LEU A C 1
ATOM 689 O O . LEU A 1 94 ? 1.938 40.062 26.016 1 72.31 94 LEU A O 1
ATOM 693 N N . SER A 1 95 ? 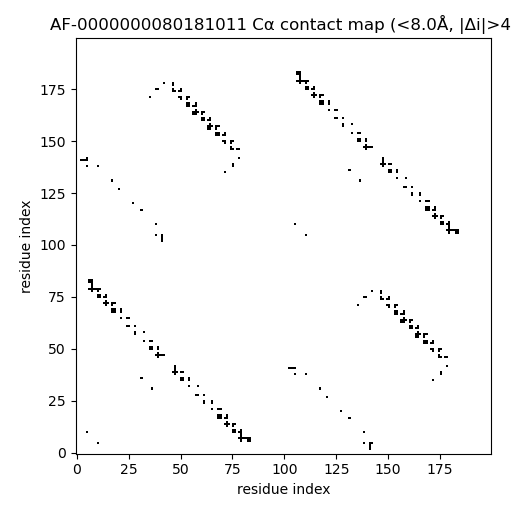3.469 38.531 25.234 1 75.06 95 SER A N 1
ATOM 694 C CA . SER A 1 95 ? 4.422 38.844 26.297 1 75.06 95 SER A CA 1
ATOM 695 C C . SER A 1 95 ? 4.93 40.281 26.188 1 75.06 95 SER A C 1
ATOM 697 O O . SER A 1 95 ? 5.121 40.969 27.188 1 75.06 95 SER A O 1
ATOM 699 N N . SER A 1 96 ? 5.117 40.719 24.938 1 74.31 96 SER A N 1
ATOM 700 C CA . SER A 1 96 ? 5.582 42.094 24.719 1 74.31 96 SER A CA 1
ATOM 701 C C . SER A 1 96 ? 4.492 43.094 25.062 1 74.31 96 SER A C 1
ATOM 703 O O . SER A 1 96 ? 4.785 44.219 25.516 1 74.31 96 SER A O 1
ATOM 705 N N . GLN A 1 97 ? 3.301 42.656 24.812 1 66.5 97 GLN A N 1
ATOM 706 C CA . GLN A 1 97 ? 2.184 43.531 25.094 1 66.5 97 GLN A CA 1
ATOM 707 C C . GLN A 1 97 ? 1.897 43.625 26.594 1 66.5 97 GLN A C 1
ATOM 709 O O . GLN A 1 97 ? 1.427 44.625 27.094 1 66.5 97 GLN A O 1
ATOM 714 N N . MET A 1 98 ? 2.221 42.375 27.188 1 69.19 98 MET A N 1
ATOM 715 C CA . MET A 1 98 ? 1.955 42.344 28.625 1 69.19 98 MET A CA 1
ATOM 716 C C . MET A 1 98 ? 3.09 42.969 29.406 1 69.19 98 MET A C 1
ATOM 718 O O . MET A 1 98 ? 2.951 43.25 30.594 1 69.19 98 MET A O 1
ATOM 722 N N . ASN A 1 99 ? 4.383 42.938 28.953 1 58.56 99 ASN A N 1
ATOM 723 C CA . ASN A 1 99 ? 5.414 43.719 29.656 1 58.56 99 ASN A CA 1
ATOM 724 C C . ASN A 1 99 ? 5.152 45.219 29.578 1 58.56 99 ASN A C 1
ATOM 726 O O . ASN A 1 99 ? 5.031 45.75 28.484 1 58.56 99 ASN A O 1
ATOM 730 N N . PHE A 1 100 ? 4.359 45.844 30.891 1 48.22 100 PHE A N 1
ATOM 731 C CA . PHE A 1 100 ? 4.188 47.219 31.266 1 48.22 100 PHE A CA 1
ATOM 732 C C . PHE A 1 100 ? 5.496 48 31.109 1 48.22 100 PHE A C 1
ATOM 734 O O . PHE A 1 100 ? 6.574 47.438 31.297 1 48.22 100 PHE A O 1
ATOM 741 N N . MET B 1 1 ? 17.594 -30.406 -12.008 1 30.05 1 MET B N 1
ATOM 742 C CA . MET B 1 1 ? 17.344 -29.312 -11.062 1 30.05 1 MET B CA 1
ATOM 743 C C . MET B 1 1 ? 15.898 -29.375 -10.562 1 30.05 1 MET B C 1
ATOM 745 O O . MET B 1 1 ? 15 -29.781 -11.289 1 30.05 1 MET B O 1
ATOM 749 N N . ALA B 1 2 ? 15.641 -29.547 -9.312 1 33.03 2 ALA B N 1
ATOM 750 C CA . ALA B 1 2 ? 14.344 -29.922 -8.75 1 33.03 2 ALA B CA 1
ATOM 751 C C . ALA B 1 2 ? 13.266 -28.922 -9.141 1 33.03 2 ALA B C 1
ATOM 753 O O . ALA B 1 2 ? 13.445 -27.719 -8.984 1 33.03 2 ALA B O 1
ATOM 754 N N . GLU B 1 3 ? 12.578 -28.969 -10.32 1 39.44 3 GLU B N 1
ATOM 755 C CA . GLU B 1 3 ? 11.461 -28.156 -10.812 1 39.44 3 GLU B CA 1
ATOM 756 C C . GLU B 1 3 ? 10.594 -27.656 -9.656 1 39.44 3 GLU B C 1
ATOM 758 O O . GLU B 1 3 ? 10.078 -28.469 -8.875 1 39.44 3 GLU B O 1
ATOM 763 N N . MET B 1 4 ? 11.047 -26.797 -8.93 1 42.5 4 MET B N 1
ATOM 764 C CA . MET B 1 4 ? 10.164 -26.25 -7.902 1 42.5 4 MET B CA 1
ATOM 765 C C . MET B 1 4 ? 8.711 -26.328 -8.344 1 42.5 4 MET B C 1
ATOM 767 O O . MET B 1 4 ? 8.312 -25.672 -9.312 1 42.5 4 MET B O 1
ATOM 771 N N . ARG B 1 5 ? 8.141 -27.453 -8.594 1 49.84 5 ARG B N 1
ATOM 772 C CA . ARG B 1 5 ? 6.734 -27.75 -8.844 1 49.84 5 ARG B CA 1
ATOM 773 C C . ARG B 1 5 ? 5.828 -26.953 -7.906 1 49.84 5 ARG B C 1
ATOM 775 O O . ARG B 1 5 ? 5.812 -27.203 -6.699 1 49.84 5 ARG B O 1
ATOM 782 N N . THR B 1 6 ? 5.863 -25.578 -8.023 1 61.16 6 THR B N 1
ATOM 783 C CA . THR B 1 6 ? 4.84 -24.953 -7.195 1 61.16 6 THR B CA 1
ATOM 784 C C . THR B 1 6 ? 3.537 -25.734 -7.25 1 61.16 6 THR B C 1
ATOM 786 O O . THR B 1 6 ? 2.969 -25.938 -8.328 1 61.16 6 THR B O 1
ATOM 789 N N . ASP B 1 7 ? 3.4 -26.672 -6.367 1 78 7 ASP B N 1
ATOM 790 C CA . ASP B 1 7 ? 2.193 -27.484 -6.352 1 78 7 ASP B CA 1
ATOM 791 C C . ASP B 1 7 ? 0.945 -26.625 -6.199 1 78 7 ASP B C 1
ATOM 793 O O . ASP B 1 7 ? 1.031 -25.469 -5.777 1 78 7 ASP B O 1
ATOM 797 N N . ALA B 1 8 ? -0.069 -27.047 -6.789 1 84.31 8 ALA B N 1
ATOM 798 C CA . ALA B 1 8 ? -1.37 -26.391 -6.844 1 84.31 8 ALA B CA 1
ATOM 799 C C . ALA B 1 8 ? -1.766 -25.844 -5.473 1 84.31 8 ALA B C 1
ATOM 801 O O . ALA B 1 8 ? -2.342 -24.766 -5.375 1 84.31 8 ALA B O 1
ATOM 802 N N . ALA B 1 9 ? -1.38 -26.562 -4.473 1 85.75 9 ALA B N 1
ATOM 803 C CA . ALA B 1 9 ? -1.729 -26.141 -3.119 1 85.75 9 ALA B CA 1
ATOM 804 C C . ALA B 1 9 ? -0.944 -24.891 -2.719 1 85.75 9 ALA B C 1
ATOM 806 O O . ALA B 1 9 ? -1.493 -23.984 -2.102 1 85.75 9 ALA B O 1
ATOM 807 N N . THR B 1 10 ? 0.327 -24.938 -3.062 1 89.12 10 THR B N 1
ATOM 808 C CA . THR B 1 10 ? 1.177 -23.781 -2.779 1 89.12 10 THR B CA 1
ATOM 809 C C . THR B 1 10 ? 0.684 -22.547 -3.527 1 89.12 10 THR B C 1
ATOM 811 O O . THR B 1 10 ? 0.608 -21.453 -2.957 1 89.12 10 THR B O 1
ATOM 814 N N . LEU B 1 11 ? 0.262 -22.703 -4.77 1 91.06 11 LEU B N 1
ATOM 815 C CA . LEU B 1 11 ? -0.232 -21.594 -5.578 1 91.06 11 LEU B CA 1
ATOM 816 C C . LEU B 1 11 ? -1.542 -21.047 -5.016 1 91.06 11 LEU B C 1
ATOM 818 O O . LEU B 1 11 ? -1.748 -19.828 -4.973 1 91.06 11 LEU B O 1
ATOM 822 N N . SER B 1 12 ? -2.34 -21.922 -4.594 1 91.94 12 SER B N 1
ATOM 823 C CA . SER B 1 12 ? -3.609 -21.516 -4 1 91.94 12 SER B CA 1
ATOM 824 C C . SER B 1 12 ? -3.393 -20.75 -2.697 1 91.94 12 SER B C 1
ATOM 826 O O . SER B 1 12 ? -4.051 -19.734 -2.447 1 91.94 12 SER B O 1
ATOM 828 N N . ALA B 1 13 ? -2.459 -21.219 -1.91 1 94.06 13 ALA B N 1
ATOM 829 C CA . ALA B 1 13 ? -2.154 -20.547 -0.648 1 94.06 13 ALA B CA 1
ATOM 830 C C . ALA B 1 13 ? -1.596 -19.141 -0.891 1 94.06 13 ALA B C 1
ATOM 832 O O . ALA B 1 13 ? -1.92 -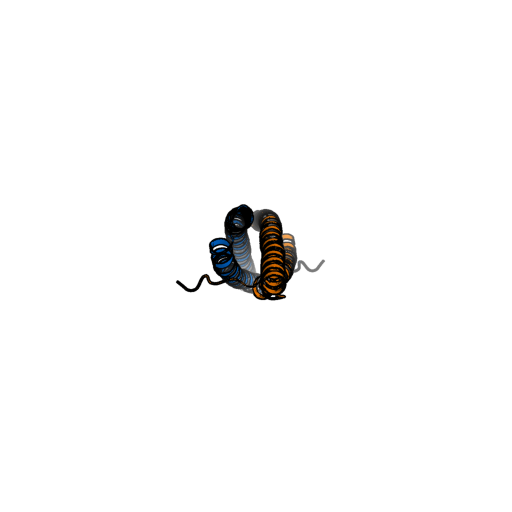18.203 -0.161 1 94.06 13 ALA B O 1
ATOM 833 N N . GLU B 1 14 ? -0.774 -19.047 -1.903 1 95.81 14 GLU B N 1
ATOM 834 C CA . GLU B 1 14 ? -0.185 -17.734 -2.211 1 95.81 14 GLU B CA 1
ATOM 835 C C . GLU B 1 14 ? -1.229 -16.781 -2.771 1 95.81 14 GLU B C 1
ATOM 837 O O . GLU B 1 14 ? -1.193 -15.578 -2.488 1 95.81 14 GLU B O 1
ATOM 842 N N . ALA B 1 15 ? -2.146 -17.281 -3.59 1 96.25 15 ALA B N 1
ATOM 843 C CA . ALA B 1 15 ? -3.23 -16.453 -4.09 1 96.25 15 ALA B CA 1
ATOM 844 C C . ALA B 1 15 ? -4.062 -15.883 -2.943 1 96.25 15 ALA B C 1
ATOM 846 O O . ALA B 1 15 ? -4.41 -14.703 -2.938 1 96.25 15 ALA B O 1
ATOM 847 N N . ALA B 1 16 ? -4.316 -16.75 -1.987 1 96.69 16 ALA B N 1
ATOM 848 C CA . ALA B 1 16 ? -5.066 -16.312 -0.814 1 96.69 16 ALA B CA 1
ATOM 849 C C . ALA B 1 16 ? -4.289 -15.273 -0.024 1 96.69 16 ALA B C 1
ATOM 851 O O . ALA B 1 16 ? -4.875 -14.32 0.5 1 96.69 16 ALA B O 1
ATOM 852 N N . ASN B 1 17 ? -3.018 -15.578 0.05 1 97.88 17 ASN B N 1
ATOM 853 C CA . ASN B 1 17 ? -2.164 -14.617 0.733 1 97.88 17 ASN B CA 1
ATOM 854 C C . ASN B 1 17 ? -2.199 -13.25 0.049 1 97.88 17 ASN B C 1
ATOM 856 O O . ASN B 1 17 ? -2.266 -12.219 0.717 1 97.88 17 ASN B O 1
ATOM 860 N N . PHE B 1 18 ? -2.162 -13.156 -1.229 1 98.31 18 PHE B N 1
ATOM 861 C CA . PHE B 1 18 ? -2.23 -11.906 -1.974 1 98.31 18 PHE B CA 1
ATOM 862 C C . PHE B 1 18 ? -3.562 -11.203 -1.732 1 98.31 18 PHE B C 1
ATOM 864 O O . PHE B 1 18 ? -3.619 -9.977 -1.657 1 98.31 18 PHE B O 1
ATOM 871 N N . ASP B 1 19 ? -4.586 -11.969 -1.6 1 97.94 19 ASP B N 1
ATOM 872 C CA . ASP B 1 19 ? -5.895 -11.398 -1.305 1 97.94 19 ASP B CA 1
ATOM 873 C C . ASP B 1 19 ? -5.91 -10.758 0.081 1 97.94 19 ASP B C 1
ATOM 875 O O . ASP B 1 19 ? -6.488 -9.68 0.268 1 97.94 19 ASP B O 1
ATOM 879 N N . ARG B 1 20 ? -5.273 -11.477 0.999 1 97.69 20 ARG B N 1
ATOM 880 C CA . ARG B 1 20 ? -5.176 -10.914 2.344 1 97.69 20 ARG B CA 1
ATOM 881 C C . ARG B 1 20 ? -4.41 -9.602 2.334 1 97.69 20 ARG B C 1
ATOM 883 O O . ARG B 1 20 ? -4.809 -8.641 2.996 1 97.69 20 ARG B O 1
ATOM 890 N N . ILE B 1 21 ? -3.33 -9.562 1.599 1 98.44 21 ILE B N 1
ATOM 891 C CA . ILE B 1 21 ? -2.516 -8.352 1.49 1 98.44 21 ILE B CA 1
ATOM 892 C C . ILE B 1 21 ? -3.338 -7.234 0.856 1 98.44 21 ILE B C 1
ATOM 894 O O . ILE B 1 21 ? -3.221 -6.07 1.25 1 98.44 21 ILE B O 1
ATOM 898 N N . SER B 1 22 ? -4.145 -7.605 -0.14 1 98.31 22 SER B N 1
ATOM 899 C CA . SER B 1 22 ? -5.027 -6.621 -0.762 1 98.31 22 SER B CA 1
ATOM 900 C C . SER B 1 22 ? -5.934 -5.961 0.271 1 98.31 22 SER B C 1
ATOM 902 O O . SER B 1 22 ? -6.133 -4.742 0.241 1 98.31 22 SER B O 1
ATOM 904 N N . GLY B 1 23 ? -6.48 -6.754 1.143 1 97.94 23 GLY B N 1
ATOM 905 C CA . GLY B 1 23 ? -7.301 -6.215 2.215 1 97.94 23 GLY B CA 1
ATOM 906 C C . GLY B 1 23 ? -6.539 -5.281 3.137 1 97.94 23 GLY B C 1
ATOM 907 O O . GLY B 1 23 ? -7.055 -4.234 3.533 1 97.94 23 GLY B O 1
ATOM 908 N N . GLU B 1 24 ? -5.348 -5.68 3.443 1 97.25 24 GLU B N 1
ATOM 909 C CA . GLU B 1 24 ? -4.504 -4.848 4.293 1 97.25 24 GLU B CA 1
ATOM 910 C C . GLU B 1 24 ? -4.188 -3.514 3.623 1 97.25 24 GLU B C 1
ATOM 912 O O . GLU B 1 24 ? -4.207 -2.467 4.273 1 97.25 24 GLU B O 1
ATOM 917 N N . LEU B 1 25 ? -3.912 -3.568 2.357 1 98.06 25 LEU B N 1
ATOM 918 C CA . LEU B 1 25 ? -3.629 -2.352 1.603 1 98.06 25 LEU B CA 1
ATOM 919 C C . LEU B 1 25 ? -4.84 -1.425 1.59 1 98.06 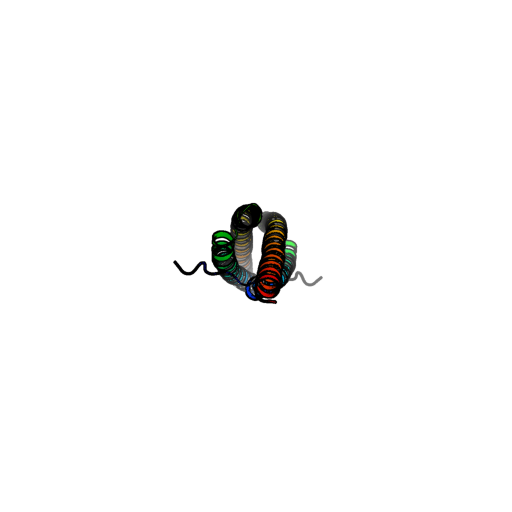25 LEU B C 1
ATOM 921 O O . LEU B 1 25 ? -4.695 -0.207 1.722 1 98.06 25 LEU B O 1
ATOM 925 N N . GLN B 1 26 ? -5.992 -1.977 1.478 1 98.06 26 GLN B N 1
ATOM 926 C CA . GLN B 1 26 ? -7.215 -1.185 1.484 1 98.06 26 GLN B CA 1
ATOM 927 C C . GLN B 1 26 ? -7.391 -0.455 2.812 1 98.06 26 GLN B C 1
ATOM 929 O O . GLN B 1 26 ? -7.793 0.71 2.838 1 98.06 26 GLN B O 1
ATOM 934 N N . ARG B 1 27 ? -7.078 -1.156 3.846 1 97.75 27 ARG B N 1
ATOM 935 C CA . ARG B 1 27 ? -7.195 -0.555 5.168 1 97.75 27 ARG B CA 1
ATOM 936 C C . ARG B 1 27 ? -6.191 0.578 5.348 1 97.75 27 ARG B C 1
ATOM 938 O O . ARG B 1 27 ? -6.527 1.637 5.879 1 97.75 27 ARG B O 1
ATOM 945 N N . VAL B 1 28 ? -5.012 0.31 4.922 1 97.38 28 VAL B N 1
ATOM 946 C CA . VAL B 1 28 ? -3.969 1.328 5.016 1 97.38 28 VAL B CA 1
ATOM 947 C C . VAL B 1 28 ? -4.387 2.566 4.227 1 97.38 28 VAL B C 1
ATOM 949 O O . VAL B 1 28 ? -4.273 3.691 4.719 1 97.38 28 VAL B O 1
ATOM 952 N N . ILE B 1 29 ? -4.852 2.389 3.029 1 98.44 29 ILE B N 1
ATOM 953 C CA . ILE B 1 29 ? -5.254 3.486 2.158 1 98.44 29 ILE B CA 1
ATOM 954 C C . ILE B 1 29 ? -6.367 4.293 2.826 1 98.44 29 ILE B C 1
ATOM 956 O O . ILE B 1 29 ? -6.285 5.52 2.906 1 98.44 29 ILE B O 1
ATOM 960 N N . SER B 1 30 ? -7.344 3.588 3.311 1 98.12 30 SER B N 1
ATOM 961 C CA . SER B 1 30 ? -8.461 4.254 3.973 1 98.12 30 SER B CA 1
ATOM 962 C C . SER B 1 30 ? -7.988 5.051 5.188 1 98.12 30 SER B C 1
ATOM 964 O O . SER B 1 30 ? -8.453 6.168 5.418 1 98.12 30 SER B O 1
ATOM 966 N N . GLY B 1 31 ? -7.082 4.496 5.961 1 97.88 31 GLY B N 1
ATOM 967 C CA . GLY B 1 31 ? -6.551 5.168 7.137 1 97.88 31 GLY B CA 1
ATOM 968 C C . GLY B 1 31 ? -5.793 6.441 6.809 1 97.88 31 GLY B C 1
ATOM 969 O O . GLY B 1 31 ? -5.992 7.473 7.449 1 97.88 31 GLY B O 1
ATOM 970 N N . VAL B 1 32 ? -4.984 6.391 5.859 1 98.44 32 VAL B N 1
ATOM 971 C CA . VAL B 1 32 ? -4.207 7.551 5.445 1 98.44 32 VAL B CA 1
ATOM 972 C C . VAL B 1 32 ? -5.145 8.641 4.93 1 98.44 32 VAL B C 1
ATOM 974 O O . VAL B 1 32 ? -4.996 9.812 5.289 1 98.44 32 VAL B O 1
ATOM 977 N N . GLU B 1 33 ? -6.105 8.273 4.09 1 98.31 33 GLU B N 1
ATOM 978 C CA . GLU B 1 33 ? -7.02 9.242 3.494 1 98.31 33 GLU B CA 1
ATOM 979 C C . GLU B 1 33 ? -7.883 9.914 4.559 1 98.31 33 GLU B C 1
ATOM 981 O O . GLU B 1 33 ? -8.148 11.117 4.48 1 98.31 33 GLU B O 1
ATOM 986 N N . GLN B 1 34 ? -8.273 9.078 5.543 1 97.31 34 GLN B N 1
ATOM 987 C CA . GLN B 1 34 ? -9.07 9.641 6.633 1 97.31 34 GLN B CA 1
ATOM 988 C C . GLN B 1 34 ? -8.242 10.625 7.461 1 97.31 34 GLN B C 1
ATOM 990 O O . GLN B 1 34 ? -8.641 11.773 7.645 1 97.31 34 GLN B O 1
ATOM 995 N N . THR B 1 35 ? -7.129 10.18 7.918 1 96.62 35 THR B N 1
ATOM 996 C CA . THR B 1 35 ? -6.266 11 8.758 1 96.62 35 THR B CA 1
ATOM 997 C C . THR B 1 35 ? -5.75 12.211 7.988 1 96.62 35 THR B C 1
ATOM 999 O O . THR B 1 35 ? -5.824 13.336 8.477 1 96.62 35 THR B O 1
ATOM 1002 N N . GLY B 1 36 ? -5.238 11.945 6.781 1 96.44 36 GLY B N 1
ATOM 1003 C CA . GLY B 1 36 ? -4.734 13.031 5.957 1 96.44 36 GLY B CA 1
ATOM 1004 C C . GLY B 1 36 ? -5.809 14.039 5.578 1 96.44 36 GLY B C 1
ATOM 1005 O O . GLY B 1 36 ? -5.555 15.242 5.562 1 96.44 36 GLY B O 1
ATOM 1006 N N . GLY B 1 37 ? -6.961 13.508 5.258 1 95.62 37 GLY B N 1
ATOM 1007 C CA . GLY B 1 37 ? -8.07 14.383 4.914 1 95.62 37 GLY B CA 1
ATOM 1008 C C . GLY B 1 37 ? -8.484 15.297 6.055 1 95.62 37 GLY B C 1
ATOM 1009 O O . GLY B 1 37 ? -8.758 16.484 5.84 1 95.62 37 GLY B O 1
ATOM 1010 N N . GLU B 1 38 ? -8.539 14.766 7.23 1 93.62 38 GLU B N 1
ATOM 1011 C CA . GLU B 1 38 ? -8.867 15.562 8.406 1 93.62 38 GLU B CA 1
ATOM 1012 C C . GLU B 1 38 ? -7.832 16.656 8.641 1 93.62 38 GLU B C 1
ATOM 1014 O O . GLU B 1 38 ? -8.188 17.797 8.945 1 93.62 38 GLU B O 1
ATOM 1019 N N . LEU B 1 39 ? -6.586 16.312 8.461 1 92.81 39 LEU B N 1
ATOM 1020 C CA . LEU B 1 39 ? -5.516 17.281 8.648 1 92.81 39 LEU B CA 1
ATOM 1021 C C . LEU B 1 39 ? -5.586 18.375 7.598 1 92.81 39 LEU B C 1
ATOM 1023 O O . LEU B 1 39 ? -5.488 19.562 7.922 1 92.81 39 LEU B O 1
ATOM 1027 N N . ALA B 1 40 ? -5.781 17.984 6.406 1 91.62 40 ALA B N 1
ATOM 1028 C CA . ALA B 1 40 ? -5.82 18.938 5.301 1 91.62 40 ALA B CA 1
ATOM 1029 C C . ALA B 1 40 ? -6.941 19.953 5.492 1 91.62 40 ALA B C 1
ATOM 1031 O O . ALA B 1 40 ? -6.789 21.125 5.145 1 91.62 40 ALA B O 1
ATOM 1032 N N . SER B 1 41 ? -8.047 19.5 6.031 1 90 41 SER B N 1
ATOM 1033 C CA . SER B 1 41 ? -9.219 20.344 6.207 1 90 41 SER B CA 1
ATOM 1034 C C . SER B 1 41 ? -8.961 21.422 7.258 1 90 41 SER B C 1
ATOM 1036 O O . SER B 1 41 ? -9.633 22.453 7.27 1 90 41 SER B O 1
ATOM 1038 N N . HIS B 1 42 ? -7.973 21.203 8.078 1 84.12 42 HIS B N 1
ATOM 1039 C CA . HIS B 1 42 ? -7.68 22.141 9.148 1 84.12 42 HIS B CA 1
ATOM 1040 C C . HIS B 1 42 ? -6.484 23.031 8.797 1 84.12 42 HIS B C 1
ATOM 1042 O O . HIS B 1 42 ? -6.184 23.984 9.508 1 84.12 42 HIS B O 1
ATOM 1048 N N . MET B 1 43 ? -5.852 22.562 7.797 1 81.75 43 MET B N 1
ATOM 1049 C CA . MET B 1 43 ? -4.676 23.312 7.375 1 81.75 43 MET B CA 1
ATOM 1050 C C . MET B 1 43 ? -5.07 24.5 6.504 1 81.75 43 MET B C 1
ATOM 1052 O O . MET B 1 43 ? -6.043 24.438 5.75 1 81.75 43 MET B O 1
ATOM 1056 N N . VAL B 1 44 ? -4.516 25.562 6.746 1 71.62 44 VAL B N 1
ATOM 1057 C CA . VAL B 1 44 ? -4.832 26.781 6 1 71.62 44 VAL B CA 1
ATOM 1058 C C . VAL B 1 44 ? -3.861 26.938 4.832 1 71.62 44 VAL B C 1
ATOM 1060 O O . VAL B 1 44 ? -2.705 26.516 4.918 1 71.62 44 VAL B O 1
ATOM 1063 N N . GLY B 1 45 ? -4.359 27.438 3.611 1 79.44 45 GLY B N 1
ATOM 1064 C CA . GLY B 1 45 ? -3.504 27.938 2.543 1 79.44 45 GLY B CA 1
ATOM 1065 C C . GLY B 1 45 ? -2.992 26.828 1.636 1 79.44 45 GLY B C 1
ATOM 1066 O O . GLY B 1 45 ? -3.719 25.875 1.334 1 79.44 45 GLY B O 1
ATOM 1067 N N . GLN B 1 46 ? -1.694 26.938 1.248 1 84.12 46 GLN B N 1
ATOM 1068 C CA . GLN B 1 46 ? -1.061 26.094 0.249 1 84.12 46 GLN B CA 1
ATOM 1069 C C . GLN B 1 46 ? -0.775 24.703 0.813 1 84.12 46 GLN B C 1
ATOM 1071 O O . GLN B 1 46 ? -0.791 23.703 0.079 1 84.12 46 GLN B O 1
ATOM 1076 N N . ALA B 1 47 ? -0.641 24.656 2.115 1 86.31 47 ALA B N 1
ATOM 1077 C CA . ALA B 1 47 ? -0.335 23.375 2.729 1 86.31 47 ALA B CA 1
ATOM 1078 C C . ALA B 1 47 ? -1.542 22.438 2.674 1 86.31 47 ALA B C 1
ATOM 1080 O O . ALA B 1 47 ? -1.399 21.25 2.393 1 86.31 47 ALA B O 1
ATOM 1081 N N . GLY B 1 48 ? -2.754 22.984 2.941 1 89.75 48 GLY B N 1
ATOM 1082 C CA . GLY B 1 48 ? -3.967 22.188 2.85 1 89.75 48 GLY B CA 1
ATOM 1083 C C . GLY B 1 48 ? -4.246 21.688 1.444 1 89.75 48 GLY B C 1
ATOM 1084 O O . GLY B 1 48 ? -4.566 20.516 1.249 1 89.75 48 GLY B O 1
ATOM 1085 N N . THR B 1 49 ? -4.043 22.594 0.533 1 93.31 49 THR B N 1
ATOM 1086 C CA . THR B 1 49 ? -4.277 22.25 -0.864 1 93.31 49 THR B CA 1
ATOM 1087 C C . THR B 1 49 ? -3.285 21.188 -1.333 1 93.31 49 THR B C 1
ATOM 1089 O O . THR B 1 49 ? -3.67 20.203 -1.987 1 93.31 49 THR B O 1
ATOM 1092 N N . ALA B 1 50 ? -2.051 21.359 -0.97 1 93.75 50 ALA B N 1
ATOM 1093 C CA . ALA B 1 50 ? -1.011 20.406 -1.344 1 93.75 50 ALA B CA 1
ATOM 1094 C C . ALA B 1 50 ? -1.284 19.031 -0.735 1 93.75 50 ALA B C 1
ATOM 1096 O O . ALA B 1 50 ? -1.082 18 -1.388 1 93.75 50 ALA B O 1
ATOM 1097 N N . THR B 1 51 ? -1.734 19.078 0.5 1 96.19 51 THR B N 1
ATOM 1098 C CA . THR B 1 51 ? -2.055 17.812 1.17 1 96.19 51 THR B CA 1
ATOM 1099 C C . THR B 1 51 ? -3.221 17.109 0.479 1 96.19 51 THR B C 1
ATOM 1101 O O . THR B 1 51 ? -3.17 15.906 0.237 1 96.19 51 THR B O 1
ATOM 1104 N N . GLN B 1 52 ? -4.191 17.828 0.066 1 96.5 52 GLN B N 1
ATOM 1105 C CA . GLN B 1 52 ? -5.359 17.266 -0.602 1 96.5 52 GLN B CA 1
ATOM 1106 C C . GLN B 1 52 ? -4.984 16.672 -1.961 1 96.5 52 GLN B C 1
ATOM 1108 O O . GLN B 1 52 ? -5.469 15.609 -2.336 1 96.5 52 GLN B O 1
ATOM 1113 N N . GLN B 1 53 ? -4.141 17.391 -2.609 1 97.75 53 GLN B N 1
ATOM 1114 C CA . GLN B 1 53 ? -3.707 16.906 -3.914 1 97.75 53 GLN B CA 1
ATOM 1115 C C . GLN B 1 53 ? -2.891 15.625 -3.779 1 97.75 53 GLN B C 1
ATOM 1117 O O . GLN B 1 53 ? -3.047 14.695 -4.574 1 97.75 53 GLN B O 1
ATOM 1122 N N . ALA B 1 54 ? -2.062 15.664 -2.811 1 98.19 54 ALA B N 1
ATOM 1123 C CA . ALA B 1 54 ? -1.247 14.477 -2.584 1 98.19 54 ALA B CA 1
ATOM 1124 C C . ALA B 1 54 ? -2.111 13.289 -2.17 1 98.19 54 ALA B C 1
ATOM 1126 O O . ALA B 1 54 ? -1.835 12.148 -2.549 1 98.19 54 ALA B O 1
ATOM 1127 N N . LEU B 1 55 ? -3.199 13.547 -1.419 1 98.44 55 LEU B N 1
ATOM 1128 C CA . LEU B 1 55 ? -4.117 12.484 -1.012 1 98.44 55 LEU B CA 1
ATOM 1129 C C . LEU B 1 55 ? -4.828 11.891 -2.221 1 98.44 55 LEU B C 1
ATOM 1131 O O . LEU B 1 55 ? -5.09 10.688 -2.258 1 98.44 55 LEU B O 1
ATOM 1135 N N . GLN B 1 56 ? -5.086 12.711 -3.168 1 98.5 56 GLN B N 1
ATOM 1136 C CA . GLN B 1 56 ? -5.723 12.219 -4.387 1 98.5 56 GLN B CA 1
ATOM 1137 C C . GLN B 1 56 ? -4.785 11.297 -5.16 1 98.5 56 GLN B C 1
ATOM 1139 O O . GLN B 1 56 ? -5.195 10.227 -5.621 1 98.5 56 GLN B O 1
ATOM 1144 N N . ARG B 1 57 ? -3.594 11.727 -5.266 1 98.56 57 ARG B N 1
ATOM 1145 C CA . ARG B 1 57 ? -2.602 10.883 -5.926 1 98.56 57 ARG B CA 1
ATOM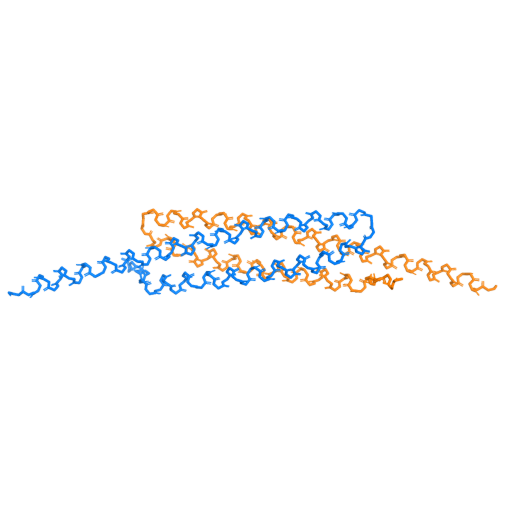 1146 C C . ARG B 1 57 ? -2.412 9.57 -5.176 1 98.56 57 ARG B C 1
ATOM 1148 O O . ARG B 1 57 ? -2.25 8.516 -5.789 1 98.56 57 ARG B O 1
ATOM 1155 N N . PHE B 1 58 ? -2.428 9.688 -3.871 1 98.81 58 PHE B N 1
ATOM 1156 C CA . PHE B 1 58 ? -2.291 8.523 -3.006 1 98.81 58 PHE B CA 1
ATOM 1157 C C . PHE B 1 58 ? -3.416 7.527 -3.258 1 98.81 58 PHE B C 1
ATOM 1159 O O . PHE B 1 58 ? -3.172 6.328 -3.402 1 98.81 58 PHE B O 1
ATOM 1166 N N . HIS B 1 59 ? -4.586 8.055 -3.4 1 98.56 59 HIS B N 1
ATOM 1167 C CA . HIS B 1 59 ? -5.754 7.215 -3.646 1 98.56 59 HIS B CA 1
ATOM 1168 C C . HIS B 1 59 ? -5.668 6.539 -5.012 1 98.56 59 HIS B C 1
ATOM 1170 O O . HIS B 1 59 ? -5.922 5.34 -5.133 1 98.56 59 HIS B O 1
ATOM 1176 N N . GLU B 1 60 ? -5.281 7.281 -5.977 1 98.62 60 GLU B N 1
ATOM 1177 C CA . GLU B 1 60 ? -5.203 6.758 -7.336 1 98.62 60 GLU B CA 1
ATOM 1178 C C . GLU B 1 60 ? -4.148 5.66 -7.441 1 98.62 60 GLU B C 1
ATOM 1180 O O . GLU B 1 60 ? -4.402 4.602 -8.023 1 98.62 60 GLU B O 1
ATOM 1185 N N . ALA B 1 61 ? -3.021 5.961 -6.891 1 98.69 61 ALA B N 1
ATOM 1186 C CA . ALA B 1 61 ? -1.949 4.969 -6.898 1 98.69 61 ALA B CA 1
ATOM 1187 C C . ALA B 1 61 ? -2.344 3.73 -6.102 1 98.69 61 ALA B C 1
ATOM 1189 O O . ALA B 1 61 ? -2.062 2.604 -6.516 1 98.69 61 ALA B O 1
ATOM 1190 N N . GLY B 1 62 ? -2.984 3.959 -4.977 1 98.69 62 GLY B N 1
ATOM 1191 C CA . GLY B 1 62 ? -3.432 2.838 -4.164 1 98.69 62 GLY B CA 1
ATOM 1192 C C . GLY B 1 62 ? -4.434 1.95 -4.875 1 98.69 62 GLY B C 1
ATOM 1193 O O . GLY B 1 62 ? -4.348 0.722 -4.801 1 98.69 62 GLY B O 1
ATOM 1194 N N . THR B 1 63 ? -5.371 2.559 -5.594 1 98.38 63 THR B N 1
ATOM 1195 C CA . THR B 1 63 ? -6.379 1.819 -6.348 1 98.38 63 THR B CA 1
ATOM 1196 C C . THR B 1 63 ? -5.723 0.982 -7.445 1 98.38 63 THR B C 1
ATOM 1198 O O . THR B 1 63 ? -6.074 -0.184 -7.637 1 98.38 63 THR B O 1
ATOM 1201 N N . ALA B 1 64 ? -4.793 1.604 -8.078 1 98.56 64 ALA B N 1
ATOM 1202 C CA . ALA B 1 64 ? -4.062 0.884 -9.117 1 98.56 64 ALA B CA 1
ATOM 1203 C C . ALA B 1 64 ? -3.283 -0.288 -8.531 1 98.56 64 ALA B C 1
ATOM 1205 O O . ALA B 1 64 ? -3.195 -1.355 -9.141 1 98.56 64 ALA B O 1
ATOM 1206 N N . GLN B 1 65 ? -2.717 -0.082 -7.363 1 98.5 65 GLN B N 1
ATOM 1207 C CA . GLN B 1 65 ? -1.942 -1.124 -6.691 1 98.5 65 GLN B CA 1
ATOM 1208 C C . GLN B 1 65 ? -2.824 -2.312 -6.324 1 98.5 65 GLN B C 1
ATOM 1210 O O . GLN B 1 65 ? -2.447 -3.465 -6.543 1 98.5 65 GLN B O 1
ATOM 1215 N N . ILE B 1 66 ? -3.973 -2.037 -5.832 1 98.56 66 ILE B N 1
ATOM 1216 C CA . ILE B 1 66 ? -4.906 -3.076 -5.41 1 98.56 66 ILE B CA 1
ATOM 1217 C C . ILE B 1 66 ? -5.379 -3.869 -6.625 1 98.56 66 ILE B C 1
ATOM 1219 O O . ILE B 1 66 ? -5.469 -5.098 -6.578 1 98.56 66 ILE B O 1
ATOM 1223 N N . LYS B 1 67 ? -5.66 -3.201 -7.66 1 98.62 67 LYS B N 1
ATOM 1224 C CA . LYS B 1 67 ? -6.078 -3.865 -8.891 1 98.62 67 LYS B CA 1
ATOM 1225 C C . LYS B 1 67 ? -4.988 -4.797 -9.414 1 98.62 67 LYS B C 1
ATOM 1227 O O . LYS B 1 67 ? -5.27 -5.926 -9.812 1 98.62 67 LYS B O 1
ATOM 1232 N N . ALA B 1 68 ? -3.756 -4.266 -9.453 1 98.62 68 ALA B N 1
ATOM 1233 C CA . ALA B 1 68 ? -2.633 -5.078 -9.906 1 98.62 68 ALA B CA 1
ATOM 1234 C C . ALA B 1 68 ? -2.455 -6.312 -9.023 1 98.62 68 ALA B C 1
ATOM 1236 O O . ALA B 1 68 ? -2.17 -7.402 -9.523 1 98.62 68 ALA B O 1
ATOM 1237 N N . LEU B 1 69 ? -2.576 -6.172 -7.762 1 98.62 69 LEU B N 1
ATOM 1238 C CA . LEU B 1 69 ? -2.463 -7.289 -6.828 1 98.62 69 LEU B CA 1
ATOM 1239 C C . LEU B 1 69 ? -3.566 -8.312 -7.074 1 98.62 69 LEU B C 1
ATOM 1241 O O . LEU B 1 69 ? -3.332 -9.523 -6.98 1 98.62 69 LEU B O 1
ATOM 1245 N N . GLY B 1 70 ? -4.766 -7.836 -7.391 1 98.38 70 GLY B N 1
ATOM 1246 C CA . GLY B 1 70 ? -5.844 -8.734 -7.785 1 98.38 70 GLY B CA 1
ATOM 1247 C C . GLY B 1 70 ? -5.52 -9.547 -9.023 1 98.38 70 GLY B C 1
ATOM 1248 O O . GLY B 1 70 ? -5.82 -10.734 -9.086 1 98.38 70 GLY B O 1
ATOM 1249 N N . ASP B 1 71 ? -4.938 -8.906 -9.984 1 98.19 71 ASP B N 1
ATOM 1250 C CA . ASP B 1 71 ? -4.523 -9.586 -11.211 1 98.19 71 ASP B CA 1
ATOM 1251 C C . ASP B 1 71 ? -3.475 -10.656 -10.922 1 98.19 71 ASP B C 1
ATOM 1253 O O . ASP B 1 71 ? -3.502 -11.734 -11.508 1 98.19 71 ASP B O 1
ATOM 1257 N N . ILE B 1 72 ? -2.574 -10.328 -10.062 1 97.69 72 ILE B N 1
ATOM 1258 C CA . ILE B 1 72 ? -1.553 -11.297 -9.672 1 97.69 72 ILE B CA 1
ATOM 1259 C C . ILE B 1 72 ? -2.215 -12.508 -9.016 1 97.69 72 ILE B C 1
ATOM 1261 O O . ILE B 1 72 ? -1.943 -13.648 -9.398 1 97.69 72 ILE B O 1
ATOM 1265 N N . SER B 1 73 ? -3.049 -12.234 -8.031 1 97.5 73 SER B N 1
ATOM 1266 C CA . SER B 1 73 ? -3.74 -13.305 -7.312 1 97.5 73 SER B CA 1
ATOM 1267 C C . SER B 1 73 ? -4.512 -14.203 -8.273 1 97.5 73 SER B C 1
ATOM 1269 O O . SER B 1 73 ? -4.465 -15.43 -8.156 1 97.5 73 SER B O 1
ATOM 1271 N N . HIS B 1 74 ? -5.195 -13.609 -9.203 1 95.94 74 HIS B N 1
ATOM 1272 C CA . HIS B 1 74 ? -5.984 -14.344 -10.195 1 95.94 74 HIS B CA 1
ATOM 1273 C C . HIS B 1 74 ? -5.094 -15.219 -11.07 1 95.94 74 HIS B C 1
ATOM 1275 O O . HIS B 1 74 ? -5.395 -16.391 -11.289 1 95.94 74 HIS B O 1
ATOM 1281 N N . SER B 1 75 ? -4.07 -14.641 -11.578 1 94.38 75 SER B N 1
ATOM 1282 C CA . SER B 1 75 ? -3.137 -15.375 -12.43 1 94.38 75 SER B CA 1
ATOM 1283 C C . SER B 1 75 ? -2.531 -16.562 -11.688 1 94.38 75 SER B C 1
ATOM 1285 O O . SER B 1 75 ? -2.428 -17.656 -12.242 1 94.38 75 SER B O 1
ATOM 1287 N N . VAL B 1 76 ? -2.148 -16.391 -10.461 1 93.94 76 VAL B N 1
ATOM 1288 C CA . VAL B 1 76 ? -1.551 -17.438 -9.633 1 93.94 76 VAL B CA 1
ATOM 1289 C C . VAL B 1 76 ? -2.578 -18.531 -9.352 1 93.94 76 VAL B C 1
ATOM 1291 O O . VAL B 1 76 ? -2.26 -19.719 -9.422 1 93.94 76 VAL B O 1
ATOM 1294 N N . SER B 1 77 ? -3.791 -18.094 -9.055 1 92.81 77 SER B N 1
ATOM 1295 C CA . SER B 1 77 ? -4.867 -19.062 -8.82 1 92.81 77 SER B CA 1
ATOM 1296 C C . SER B 1 77 ? -5.129 -19.906 -10.055 1 92.81 77 SER B C 1
ATOM 1298 O O . SER B 1 77 ? -5.312 -21.125 -9.953 1 92.81 77 SER B O 1
ATOM 1300 N N . GLN B 1 78 ? -5.137 -19.281 -11.211 1 90.38 78 GLN B N 1
ATOM 1301 C CA . GLN B 1 78 ? -5.359 -19.984 -12.469 1 90.38 78 GLN B CA 1
ATOM 1302 C C . GLN B 1 78 ? -4.238 -20.984 -12.75 1 90.38 78 GLN B C 1
ATOM 1304 O O . GLN B 1 78 ? -4.492 -22.094 -13.227 1 90.38 78 GLN B O 1
ATOM 1309 N N . ALA B 1 79 ? -3.094 -20.562 -12.461 1 87.5 79 ALA B N 1
ATOM 1310 C CA . ALA B 1 79 ? -1.963 -21.469 -12.617 1 87.5 79 ALA B CA 1
ATOM 1311 C C . ALA B 1 79 ? -2.117 -22.688 -11.711 1 87.5 79 ALA B C 1
ATOM 1313 O O . ALA B 1 79 ? -1.776 -23.812 -12.109 1 87.5 79 ALA B O 1
ATOM 1314 N N . GLY B 1 80 ? -2.598 -22.406 -10.492 1 87 80 GLY B N 1
ATOM 1315 C CA . GLY B 1 80 ? -2.838 -23.5 -9.57 1 87 80 GLY B CA 1
ATOM 1316 C C . GLY B 1 80 ? -3.848 -24.5 -10.094 1 87 80 GLY B C 1
ATOM 1317 O O . GLY B 1 80 ? -3.652 -25.719 -9.961 1 87 80 GLY B O 1
ATOM 1318 N N . ILE B 1 81 ? -4.855 -24.094 -10.68 1 85 81 ILE B N 1
ATOM 1319 C CA . ILE B 1 81 ? -5.898 -24.953 -11.227 1 85 81 ILE B CA 1
ATOM 1320 C C . ILE B 1 81 ? -5.34 -25.766 -12.391 1 85 81 ILE B C 1
ATOM 1322 O O . ILE B 1 81 ? -5.605 -26.953 -12.508 1 85 81 ILE B O 1
ATOM 1326 N N . HIS B 1 82 ? -4.574 -25.141 -13.234 1 81.38 82 HIS B N 1
ATOM 1327 C CA . HIS B 1 82 ? -3.98 -25.812 -14.383 1 81.38 82 HIS B CA 1
ATOM 1328 C C . HIS B 1 82 ? -3.004 -26.891 -13.938 1 81.38 82 HIS B C 1
ATOM 1330 O O . HIS B 1 82 ? -2.984 -28 -14.5 1 81.38 82 HIS B O 1
ATOM 1336 N N . TYR B 1 83 ? -2.32 -26.578 -12.953 1 80.12 83 TYR B N 1
ATOM 1337 C CA . TYR B 1 83 ? -1.36 -27.547 -12.453 1 80.12 83 TYR B CA 1
ATOM 1338 C C . TYR B 1 83 ? -2.072 -28.734 -11.812 1 80.12 83 TYR B C 1
ATOM 1340 O O . TYR B 1 83 ? -1.634 -29.875 -11.945 1 80.12 83 TYR B O 1
ATOM 1348 N N . GLN B 1 84 ? -3.049 -28.422 -11.086 1 79.38 84 GLN B N 1
ATOM 1349 C CA . GLN B 1 84 ? -3.834 -29.5 -10.469 1 79.38 84 GLN B CA 1
ATOM 1350 C C . GLN B 1 84 ? -4.445 -30.406 -11.523 1 79.38 84 GLN B C 1
ATOM 1352 O O . GLN B 1 84 ? -4.402 -31.641 -11.391 1 79.38 84 GLN B O 1
ATOM 1357 N N . ARG B 1 85 ? -4.93 -29.891 -12.586 1 81.5 85 ARG B N 1
ATOM 1358 C CA . ARG B 1 85 ? -5.531 -30.672 -13.664 1 81.5 85 ARG B CA 1
ATOM 1359 C C . ARG B 1 85 ? -4.48 -31.516 -14.391 1 81.5 85 ARG B C 1
ATOM 1361 O O . ARG B 1 85 ? -4.73 -32.656 -14.727 1 81.5 85 ARG B O 1
ATOM 1368 N N . ALA B 1 86 ? -3.346 -30.938 -14.586 1 76.12 86 ALA B N 1
ATOM 1369 C CA . ALA B 1 86 ? -2.262 -31.656 -15.25 1 76.12 86 ALA B CA 1
ATOM 1370 C C . ALA B 1 86 ? -1.796 -32.844 -14.414 1 76.12 86 ALA B C 1
ATOM 1372 O O . ALA B 1 86 ? -1.53 -33.938 -14.953 1 76.12 86 ALA B O 1
ATOM 1373 N N . ASP B 1 87 ? -1.724 -32.688 -13.148 1 76.31 87 ASP B N 1
ATOM 1374 C CA . ASP B 1 87 ? -1.336 -33.75 -12.242 1 76.31 87 ASP B CA 1
ATOM 1375 C C . ASP B 1 87 ? -2.385 -34.875 -12.227 1 76.31 87 ASP B C 1
ATOM 1377 O O . ASP B 1 87 ? -2.043 -36.031 -12.219 1 76.31 87 ASP B O 1
ATOM 1381 N N . GLU B 1 88 ? -3.639 -34.438 -12.227 1 77.25 88 GLU B N 1
ATOM 1382 C CA . GLU B 1 88 ? -4.723 -35.406 -12.234 1 77.25 88 GLU B CA 1
ATOM 1383 C C . GLU B 1 88 ? -4.742 -36.188 -13.531 1 77.25 88 GLU B C 1
ATOM 1385 O O . GLU B 1 88 ? -4.98 -37.406 -13.531 1 77.25 88 GLU B O 1
ATOM 1390 N N . GLU B 1 89 ? -4.516 -35.562 -14.594 1 77.81 89 GLU B N 1
ATOM 1391 C CA . GLU B 1 89 ? -4.469 -36.219 -15.891 1 77.81 89 GLU B CA 1
ATOM 1392 C C . GLU B 1 89 ? -3.287 -37.188 -15.961 1 77.81 89 GLU B C 1
ATOM 1394 O O . GLU B 1 89 ? -3.402 -38.281 -16.531 1 77.81 89 GLU B O 1
ATOM 1399 N N . GLN B 1 90 ? -2.209 -36.75 -15.398 1 71.31 90 GLN B N 1
ATOM 1400 C CA . GLN B 1 90 ? -1.028 -37.594 -15.375 1 71.31 90 GLN B CA 1
ATOM 1401 C C . GLN B 1 90 ? -1.25 -38.812 -14.484 1 71.31 90 GLN B C 1
ATOM 1403 O O . GLN B 1 90 ? -0.854 -39.938 -14.836 1 71.31 90 GLN B O 1
ATOM 1408 N N . ALA B 1 91 ? -1.919 -38.625 -13.352 1 76.44 91 ALA B N 1
ATOM 1409 C CA . ALA B 1 91 ? -2.223 -39.719 -12.445 1 76.44 91 ALA B CA 1
ATOM 1410 C C . ALA B 1 91 ? -3.209 -40.688 -13.07 1 76.44 91 ALA B C 1
ATOM 1412 O O . ALA B 1 91 ? -3.062 -41.906 -12.938 1 76.44 91 ALA B O 1
ATOM 1413 N N . SER B 1 92 ? -4.188 -40.125 -13.766 1 77.88 92 SER B N 1
ATOM 1414 C CA . SER B 1 92 ? -5.168 -40.969 -14.445 1 77.88 92 SER B CA 1
ATOM 1415 C C . SER B 1 92 ? -4.527 -41.75 -15.57 1 77.88 92 SER B C 1
ATOM 1417 O O . SER B 1 92 ? -4.844 -42.938 -15.766 1 77.88 92 SER B O 1
ATOM 1419 N N . SER B 1 93 ? -3.607 -41.094 -16.281 1 75.44 93 SER B N 1
ATOM 1420 C CA . SER B 1 93 ? -2.914 -41.75 -17.375 1 75.44 93 SER B CA 1
ATOM 1421 C C . SER B 1 93 ? -2.016 -42.875 -16.859 1 75.44 93 SER B C 1
ATOM 1423 O O . SER B 1 93 ? -1.945 -43.938 -17.469 1 75.44 93 SER B O 1
ATOM 1425 N N . LEU B 1 94 ? -1.41 -42.594 -15.695 1 72.19 94 LEU B N 1
ATOM 1426 C CA . LEU B 1 94 ? -0.535 -43.594 -15.094 1 72.19 94 LEU B CA 1
ATOM 1427 C C . LEU B 1 94 ? -1.343 -44.781 -14.562 1 72.19 94 LEU B C 1
ATOM 1429 O O . LEU B 1 94 ? -0.942 -45.938 -14.719 1 72.19 94 LEU B O 1
ATOM 1433 N N . SER B 1 95 ? -2.475 -44.438 -13.922 1 74.88 95 SER B N 1
ATOM 1434 C CA . SER B 1 95 ? -3.346 -45.469 -13.414 1 74.88 95 SER B CA 1
ATOM 1435 C C . SER B 1 95 ? -3.906 -46.344 -14.555 1 74.88 95 SER B C 1
ATOM 1437 O O . SER B 1 95 ? -4.035 -47.562 -14.422 1 74.88 95 SER B O 1
ATOM 1439 N N . SER B 1 96 ? -4.215 -45.656 -15.648 1 74.38 96 SER B N 1
ATOM 1440 C CA . SER B 1 96 ? -4.734 -46.375 -16.797 1 74.38 96 SER B CA 1
ATOM 1441 C C . SER B 1 96 ? -3.654 -47.25 -17.438 1 74.38 96 SER B C 1
ATOM 1443 O O . SER B 1 96 ? -3.947 -48.312 -17.984 1 74.38 96 SER B O 1
ATOM 1445 N N . GLN B 1 97 ? -2.482 -46.75 -17.359 1 66.5 97 GLN B N 1
ATOM 1446 C CA . GLN B 1 97 ? -1.376 -47.469 -17.953 1 66.5 97 GLN B CA 1
ATOM 1447 C C . GLN B 1 97 ? -0.976 -48.656 -17.094 1 66.5 97 GLN B C 1
ATOM 1449 O O . GLN B 1 97 ? -0.498 -49.688 -17.594 1 66.5 97 GLN B O 1
ATOM 1454 N N . MET B 1 98 ? -1.196 -48.312 -15.727 1 69.62 98 MET B N 1
ATOM 1455 C CA . MET B 1 98 ? -0.819 -49.375 -14.797 1 69.62 98 MET B CA 1
ATOM 1456 C C . MET B 1 98 ? -1.901 -50.469 -14.742 1 69.62 98 MET B C 1
ATOM 1458 O O . MET B 1 98 ? -1.668 -51.562 -14.219 1 69.62 98 MET B O 1
ATOM 1462 N N . ASN B 1 99 ? -3.219 -50.094 -14.883 1 60.09 99 ASN B N 1
ATOM 1463 C CA . ASN B 1 99 ? -4.215 -51.156 -14.969 1 60.09 99 ASN B CA 1
ATOM 1464 C C . ASN B 1 99 ? -4.047 -51.969 -16.25 1 60.09 99 ASN B C 1
ATOM 1466 O O . ASN B 1 99 ? -4.055 -51.438 -17.344 1 60.09 99 ASN B O 1
ATOM 1470 N N . PHE B 1 100 ? -3.123 -53.344 -16.109 1 48.78 100 PHE B N 1
ATOM 1471 C CA . PHE B 1 100 ? -2.963 -54.438 -17.047 1 48.78 100 PHE B CA 1
ATOM 1472 C C . PHE B 1 100 ? -4.301 -54.812 -17.656 1 48.78 100 PHE B C 1
ATOM 1474 O O . PHE B 1 100 ? -5.344 -54.719 -17.016 1 48.78 100 PHE B O 1
#

Foldseek 3Di:
DPPVPCALVNLLVVLVVLVVVLVVLVVVLVVCLVVLLVVLVPDDDPVSVVSVVVNVVSNVVSVVVSVVSNVVSVVSNVVSVVNVVVVVVVVVVVVVVPPD/DPPVPCALVNLLVVLVVLVVVLVVLVVVLVVCLVVLLVVLVPDDDPVSVVSVVVNVVSNVVSVVVSVVSNVVSVVSNVVSVVSVVVVVVVVVVVVVVPPD

InterPro domains:
  IPR010310 Type VII secretion system ESAT-6-like [PF06013] (4-88)
  IPR010310 Type VII secretion system ESAT-6-like [TIGR03930] (4-92)
  IPR036689 ESAT-6-like superfamily [SSF140453] (3-99)

Nearest PDB structures (foldseek):
  4j11-assembly1_B  TM=8.913E-01  e=9.209E-03  Bacillus anthracis str. Sterne
  4j7k-assembly1_B  TM=8.954E-01  e=1.102E-02  Bacillus anthracis str. Sterne
  4j41-assembly1_A  TM=8.880E-01  e=2.700E-02  Bacillus anthracis str. Sterne
  4lws-assembly3_A  TM=8.183E-01  e=1.777E-02  Thermomonospora curvata DSM 43183
  3o9o-assembly1_B  TM=8.198E-01  e=1.133E-01  Streptococcus agalactiae NEM316

Solvent-accessible surface area (backbone atoms only — not comparable to full-atom values): 9855 Å² total; per-residue (Å²): 127,84,70,67,67,75,44,30,66,56,27,41,52,49,19,52,48,39,51,52,49,42,53,51,51,50,51,52,51,52,50,48,48,51,55,50,48,57,49,24,72,63,38,70,70,70,41,12,52,50,24,49,51,22,46,50,46,26,50,53,18,45,53,47,24,45,52,21,42,49,49,30,22,48,30,37,35,50,46,15,52,52,46,43,50,52,50,52,51,50,50,50,50,48,51,56,66,61,58,127,126,84,71,69,66,74,42,32,66,57,27,42,52,50,20,51,48,39,51,52,48,43,54,51,50,51,51,51,52,52,49,49,48,50,55,50,48,56,50,24,72,62,39,68,70,69,40,13,52,50,25,48,52,22,46,50,46,25,50,52,19,45,51,46,23,45,52,20,42,49,50,30,24,49,30,37,36,52,46,14,52,53,47,44,50,52,51,50,51,50,49,50,51,48,50,56,66,62,57,126

Organism: NCBI:txid722731

Secondary structure (DSSP, 8-state):
-------HHHHHHHHHHHHHHHHHHHHHHHHHHHHHHHHHHH--THHHHHHHHHHHHHHHHHHHHHHHHHHHHHHHHHHHHHHHHHHHHHHHHHHHHH--/-------HHHHHHHHHHHHHHHHHHHHHHHHHHHHHHHHHHH--THHHHHHHHHHHHHHHHHHHHHHHHHHHHHHHHHHHHHHHHHHHHHHHHHHHHH--